Protein AF-X1NDS5-F1 (afdb_monomer)

Nearest PDB structures (foldseek):
  5zb8-assembly1_A  TM=9.113E-01  e=3.477E-15  Pyrococcus furiosus
  7k33-assembly1_A  TM=9.233E-01  e=2.096E-13  Pyrococcus furiosus
  8xc6-assembly1_B-2  TM=6.921E-01  e=3.894E+00  Montipora sp. 20
  5dqm-assembly1_A  TM=6.704E-01  e=4.151E+00  Aequorea coerulescens
  2h8q-assembly1_A  TM=6.792E-01  e=4.426E+00  Discosoma sp.

Organism: NCBI:txid412755

Solvent-accessible surface area (backbone atoms only — not comparable to full-atom values): 10223 Å² total; per-residue (Å²): 140,50,72,68,58,52,42,54,52,28,58,75,73,69,47,62,69,44,66,67,47,27,51,54,14,63,73,52,36,53,47,50,67,72,60,47,42,79,78,48,95,37,35,27,34,42,97,90,30,34,32,34,47,20,26,44,38,35,22,42,36,80,57,94,94,37,66,33,27,36,29,36,34,39,36,36,49,41,70,70,53,41,52,53,46,41,60,58,50,53,76,71,33,66,32,81,83,37,49,55,29,66,30,81,41,54,62,32,55,54,50,52,53,48,45,70,75,36,76,78,48,47,45,28,46,31,29,26,51,28,55,60,46,2,51,52,6,85,75,23,35,46,96,48,64,52,80,57,27,45,92,51,37,87,65,52,56,36,39,30,37,26,88,70,53,53,72,69,61,49,56,60,46,27,77,70,64,64,68,47,78,79,37,50,75,44,76,60,87,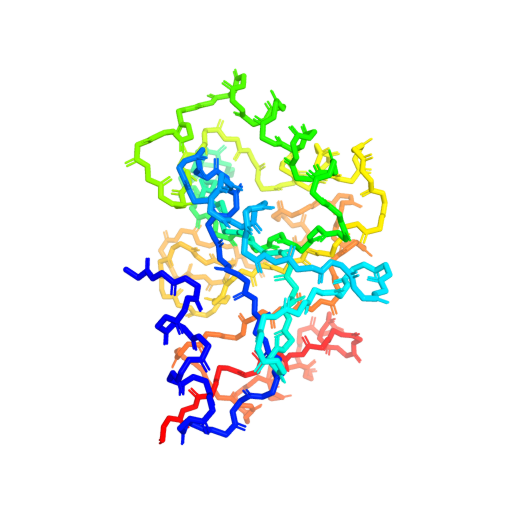76,132

Mean predicted aligned error: 4.82 Å

Structure (mmCIF, N/CA/C/O backbone):
data_AF-X1NDS5-F1
#
_entry.id   AF-X1NDS5-F1
#
loop_
_atom_site.group_PDB
_atom_site.id
_atom_site.type_symbol
_atom_site.label_atom_id
_atom_site.label_alt_id
_atom_site.label_comp_id
_atom_site.label_asym_id
_atom_site.label_entity_id
_atom_site.label_seq_id
_atom_site.pdbx_PDB_ins_code
_atom_site.Cartn_x
_atom_site.Cartn_y
_atom_site.Cartn_z
_atom_site.occupancy
_atom_site.B_iso_or_equiv
_atom_site.auth_seq_id
_atom_site.auth_comp_id
_atom_site.auth_asym_id
_atom_site.auth_atom_id
_atom_site.pdbx_PDB_model_num
ATOM 1 N N . MET A 1 1 ? 14.260 9.716 -3.136 1.00 83.62 1 MET A N 1
ATOM 2 C CA . MET A 1 1 ? 14.198 8.289 -3.503 1.00 83.62 1 MET A CA 1
ATOM 3 C C . MET A 1 1 ? 13.747 8.237 -4.956 1.00 83.62 1 MET A C 1
ATOM 5 O O . MET A 1 1 ? 12.865 9.016 -5.280 1.00 83.62 1 MET A O 1
ATOM 9 N N . ASN A 1 2 ? 14.399 7.455 -5.819 1.00 95.06 2 ASN A N 1
ATOM 10 C CA . ASN A 1 2 ? 14.053 7.303 -7.241 1.00 95.06 2 ASN A CA 1
ATOM 11 C C . ASN A 1 2 ? 14.175 5.823 -7.652 1.00 95.06 2 ASN A C 1
ATOM 13 O O . ASN A 1 2 ? 14.821 5.049 -6.943 1.00 95.06 2 ASN A O 1
ATOM 17 N N . ILE A 1 3 ? 13.545 5.406 -8.749 1.00 96.81 3 ILE A N 1
ATOM 18 C CA . ILE A 1 3 ? 13.483 3.999 -9.174 1.00 96.81 3 ILE A CA 1
ATOM 19 C C . ILE A 1 3 ? 14.870 3.437 -9.466 1.00 96.81 3 ILE A C 1
ATOM 21 O O . ILE A 1 3 ? 15.163 2.304 -9.083 1.00 96.81 3 ILE A O 1
ATOM 25 N N . GLU A 1 4 ? 15.748 4.232 -10.072 1.00 95.44 4 GLU A N 1
ATOM 26 C CA . GLU A 1 4 ? 17.125 3.826 -10.352 1.00 95.44 4 GLU A CA 1
ATOM 27 C C . GLU A 1 4 ? 17.900 3.534 -9.059 1.00 95.44 4 GLU A C 1
ATOM 29 O O . GLU A 1 4 ? 18.464 2.451 -8.901 1.00 95.44 4 GLU A O 1
ATOM 34 N N . GLY A 1 5 ? 17.837 4.444 -8.085 1.00 96.94 5 GLY A N 1
ATOM 35 C CA . GLY A 1 5 ? 18.480 4.279 -6.788 1.00 96.94 5 GLY A CA 1
ATOM 36 C C . GLY A 1 5 ? 17.881 3.129 -5.980 1.00 96.94 5 GLY A C 1
ATOM 37 O O . GLY A 1 5 ? 18.628 2.328 -5.425 1.00 96.94 5 GLY A O 1
ATOM 38 N N . ILE A 1 6 ? 16.548 2.985 -5.942 1.00 97.38 6 ILE A N 1
ATOM 39 C CA . ILE A 1 6 ? 15.893 1.834 -5.288 1.00 97.38 6 ILE A CA 1
ATOM 40 C C . ILE A 1 6 ? 16.403 0.529 -5.906 1.00 97.38 6 ILE A C 1
ATOM 42 O O . ILE A 1 6 ? 16.739 -0.410 -5.187 1.00 97.38 6 ILE A O 1
ATOM 46 N N . THR A 1 7 ? 16.496 0.478 -7.232 1.00 97.06 7 THR A N 1
ATOM 47 C CA . THR A 1 7 ? 16.956 -0.697 -7.974 1.00 97.06 7 THR A CA 1
ATOM 48 C C . THR A 1 7 ? 18.410 -1.048 -7.656 1.00 97.06 7 THR A C 1
ATOM 50 O O . THR A 1 7 ? 18.727 -2.223 -7.464 1.00 97.06 7 THR A O 1
ATOM 53 N N . GLU A 1 8 ? 19.295 -0.053 -7.575 1.00 96.75 8 GLU A N 1
ATOM 54 C CA . GLU A 1 8 ? 20.700 -0.248 -7.207 1.00 96.75 8 GLU A CA 1
ATOM 55 C C . GLU A 1 8 ? 20.836 -0.795 -5.779 1.00 96.75 8 GLU A C 1
ATOM 57 O O . GLU A 1 8 ? 21.465 -1.835 -5.560 1.00 96.75 8 GLU A O 1
ATOM 62 N N . TRP A 1 9 ? 20.175 -0.156 -4.810 1.00 97.75 9 TRP A N 1
ATOM 63 C CA . TRP A 1 9 ? 20.232 -0.576 -3.410 1.00 97.75 9 TRP A CA 1
ATOM 64 C C . TRP A 1 9 ? 19.567 -1.931 -3.168 1.00 97.75 9 TRP A C 1
ATOM 66 O O . TRP A 1 9 ? 20.064 -2.712 -2.355 1.00 97.75 9 TRP A O 1
ATOM 76 N N . ALA A 1 10 ? 18.504 -2.259 -3.903 1.00 97.31 10 ALA A N 1
ATOM 77 C CA . ALA A 1 10 ? 17.885 -3.578 -3.861 1.00 97.31 10 ALA A CA 1
ATOM 78 C C . ALA A 1 10 ? 18.881 -4.684 -4.231 1.00 97.31 10 ALA A C 1
ATOM 80 O O . ALA A 1 10 ? 18.984 -5.683 -3.520 1.00 97.31 10 ALA A O 1
ATOM 81 N N . LYS A 1 11 ? 19.683 -4.481 -5.284 1.00 95.62 11 LYS A N 1
ATOM 82 C CA . LYS A 1 11 ? 20.723 -5.440 -5.690 1.00 95.62 11 LYS 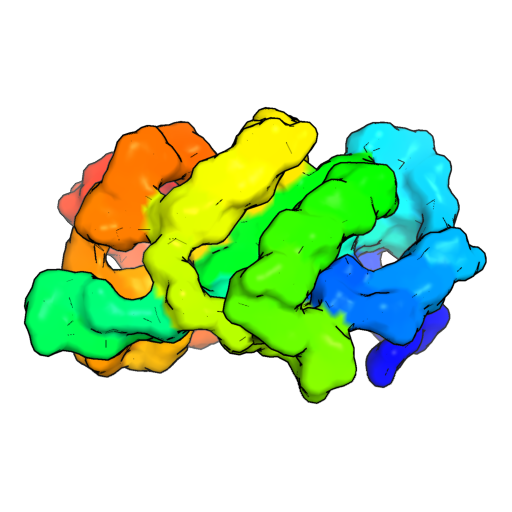A CA 1
ATOM 83 C C . LYS A 1 11 ? 21.803 -5.592 -4.628 1.00 95.62 11 LYS A C 1
ATOM 85 O O . LYS A 1 11 ? 22.186 -6.716 -4.322 1.00 95.62 11 LYS A O 1
ATOM 90 N N . ILE A 1 12 ? 22.252 -4.482 -4.039 1.00 97.12 12 ILE A N 1
ATOM 91 C CA . ILE A 1 12 ? 23.240 -4.495 -2.949 1.00 97.12 12 ILE A CA 1
ATOM 92 C C . ILE A 1 12 ? 22.699 -5.265 -1.737 1.00 97.12 12 ILE A C 1
ATOM 94 O O . ILE A 1 12 ? 23.419 -6.061 -1.138 1.00 97.12 12 ILE A O 1
ATOM 98 N N . LYS A 1 13 ? 21.424 -5.059 -1.389 1.00 97.44 13 LYS A N 1
ATOM 99 C CA . LYS A 1 13 ? 20.767 -5.719 -0.252 1.00 97.44 13 LYS A CA 1
ATOM 100 C C . LYS A 1 13 ? 20.376 -7.176 -0.538 1.00 97.44 13 LYS A C 1
ATOM 102 O O . LYS A 1 13 ? 20.055 -7.903 0.397 1.00 97.44 13 LYS A O 1
ATOM 107 N N . GLY A 1 14 ? 20.412 -7.611 -1.799 1.00 97.00 14 GLY A N 1
ATOM 108 C CA . GLY A 1 14 ? 19.990 -8.950 -2.217 1.00 97.00 14 GLY A CA 1
ATOM 109 C C . GLY A 1 14 ? 18.469 -9.121 -2.304 1.00 97.00 14 GLY A C 1
ATOM 110 O O . GLY A 1 14 ? 17.968 -10.228 -2.132 1.00 97.00 14 GLY A O 1
ATOM 111 N N . ILE A 1 15 ? 17.725 -8.039 -2.549 1.00 96.69 15 ILE A N 1
ATOM 112 C CA . ILE A 1 15 ? 16.266 -8.047 -2.698 1.00 96.69 15 ILE A CA 1
ATOM 113 C C . ILE A 1 15 ? 15.911 -8.095 -4.186 1.00 96.69 15 ILE A C 1
ATOM 115 O O . ILE A 1 15 ? 16.229 -7.179 -4.941 1.00 96.69 15 ILE A O 1
ATOM 119 N N . ASN A 1 16 ? 15.225 -9.156 -4.612 1.00 95.44 16 ASN A N 1
ATOM 120 C CA . ASN A 1 16 ? 14.860 -9.356 -6.020 1.00 95.44 16 ASN A CA 1
ATOM 121 C C . ASN A 1 16 ? 13.473 -8.814 -6.400 1.00 95.44 16 ASN A C 1
ATOM 123 O O . ASN A 1 16 ? 13.180 -8.719 -7.593 1.00 95.44 16 ASN A O 1
ATOM 127 N N . LEU A 1 17 ? 12.630 -8.501 -5.412 1.00 97.38 17 LEU A N 1
ATOM 128 C CA . LEU A 1 17 ? 11.246 -8.059 -5.584 1.00 97.38 17 LEU A CA 1
ATOM 129 C C . LEU A 1 17 ? 10.881 -7.024 -4.516 1.00 97.38 17 LEU A C 1
ATOM 131 O O . LEU A 1 17 ? 11.073 -7.286 -3.329 1.00 97.38 17 LEU A O 1
ATOM 135 N N . LEU A 1 18 ? 10.343 -5.876 -4.930 1.00 97.56 18 LEU A N 1
ATOM 136 C CA . LEU A 1 18 ? 9.938 -4.782 -4.042 1.00 97.56 18 LEU A CA 1
ATOM 137 C C . LEU A 1 18 ? 8.518 -4.298 -4.344 1.00 97.56 18 LEU A C 1
ATOM 139 O O . LEU A 1 18 ? 7.995 -4.504 -5.433 1.00 97.56 18 LEU A O 1
ATOM 143 N N . GLY A 1 19 ? 7.900 -3.607 -3.391 1.00 97.81 19 GLY A N 1
ATOM 144 C CA . GLY A 1 19 ? 6.794 -2.698 -3.692 1.00 97.81 19 GLY A CA 1
ATOM 145 C C . GLY A 1 19 ? 7.341 -1.332 -4.108 1.00 97.81 19 GLY A C 1
ATOM 146 O O . GLY A 1 19 ? 8.365 -0.902 -3.579 1.00 97.81 19 GLY A O 1
ATOM 147 N N . THR A 1 20 ? 6.682 -0.639 -5.036 1.00 98.06 20 THR A N 1
ATOM 148 C CA . THR A 1 20 ? 7.101 0.711 -5.453 1.00 98.06 20 THR A CA 1
ATOM 149 C C . THR A 1 20 ? 6.942 1.757 -4.356 1.00 98.06 20 THR A C 1
ATOM 151 O O . THR A 1 20 ? 7.694 2.728 -4.339 1.00 98.06 20 THR A O 1
ATOM 154 N N . GLY A 1 21 ? 5.946 1.587 -3.482 1.00 97.75 21 GLY A N 1
ATOM 155 C CA . GLY A 1 21 ? 5.475 2.642 -2.590 1.00 97.75 21 GLY A CA 1
ATOM 156 C C . GLY A 1 21 ? 4.796 3.789 -3.344 1.00 97.75 21 GLY A C 1
ATOM 157 O O . GLY A 1 21 ? 4.944 3.930 -4.560 1.00 97.75 21 GLY A O 1
ATOM 158 N N . ASP A 1 22 ? 4.033 4.585 -2.597 1.00 97.94 22 ASP A N 1
ATOM 159 C CA . ASP A 1 22 ? 3.580 5.944 -2.919 1.00 97.94 22 ASP A CA 1
ATOM 160 C C . ASP A 1 22 ? 2.961 6.172 -4.308 1.00 97.94 22 ASP A C 1
ATOM 162 O O . ASP A 1 22 ? 2.970 7.289 -4.831 1.00 97.94 22 ASP A O 1
ATOM 166 N N . PHE A 1 23 ? 2.384 5.139 -4.932 1.00 98.00 23 PHE A N 1
ATOM 167 C CA . PHE A 1 23 ? 1.804 5.226 -6.281 1.00 98.00 23 PHE A CA 1
ATOM 168 C C . PHE A 1 23 ? 0.647 6.246 -6.425 1.00 98.00 23 PHE A C 1
ATOM 170 O O . PHE A 1 23 ? 0.180 6.520 -7.532 1.00 98.00 23 PHE A O 1
ATOM 177 N N . THR A 1 24 ? 0.196 6.823 -5.307 1.00 97.56 24 THR A N 1
ATOM 178 C CA . THR A 1 24 ? -0.834 7.853 -5.185 1.00 97.56 24 THR A CA 1
ATOM 179 C C . THR A 1 24 ? -0.310 9.236 -5.536 1.00 97.56 24 THR A C 1
ATOM 181 O O . THR A 1 24 ? -1.081 10.072 -6.002 1.00 97.56 24 THR A O 1
ATOM 184 N N . HIS A 1 25 ? 0.991 9.478 -5.363 1.00 97.88 25 HIS A N 1
ATOM 185 C CA . HIS A 1 25 ? 1.594 10.775 -5.629 1.00 97.88 25 HIS A CA 1
ATOM 186 C C . HIS A 1 25 ? 1.901 10.947 -7.121 1.00 97.88 25 HIS A C 1
ATOM 188 O O . HIS A 1 25 ? 2.608 10.139 -7.728 1.00 97.88 25 HIS A O 1
ATOM 194 N N . TYR A 1 26 ? 1.403 12.026 -7.730 1.00 96.69 26 TYR A N 1
ATOM 195 C CA . TYR A 1 26 ? 1.430 12.202 -9.188 1.00 96.69 26 TYR A CA 1
ATOM 196 C C . TYR A 1 26 ? 2.844 12.222 -9.790 1.00 96.69 26 TYR A C 1
ATOM 198 O O . TYR A 1 26 ? 3.064 11.640 -10.853 1.00 96.69 26 TYR A O 1
ATOM 206 N N . GLN A 1 27 ? 3.815 12.853 -9.116 1.00 97.12 27 GLN A N 1
ATOM 207 C CA . GLN A 1 27 ? 5.202 12.893 -9.602 1.00 97.12 27 GLN A CA 1
ATOM 208 C C . GLN A 1 27 ? 5.844 11.511 -9.541 1.00 97.12 27 GLN A C 1
ATOM 210 O O . GLN A 1 27 ? 6.573 11.131 -10.453 1.00 97.12 27 GLN A O 1
ATOM 215 N N . TRP A 1 28 ? 5.530 10.747 -8.491 1.00 98.00 28 TRP A N 1
ATOM 216 C CA . TRP A 1 28 ? 6.056 9.399 -8.335 1.00 98.00 28 TRP A CA 1
ATOM 217 C C . TRP A 1 28 ? 5.458 8.475 -9.385 1.00 98.00 28 TRP A C 1
ATOM 219 O O . TRP A 1 28 ? 6.190 7.817 -10.113 1.00 98.00 28 TRP A O 1
ATOM 229 N N . LEU A 1 29 ? 4.138 8.523 -9.576 1.00 98.06 29 LEU A N 1
ATOM 230 C CA . LEU A 1 29 ? 3.463 7.766 -10.626 1.00 98.06 29 LEU A CA 1
ATOM 231 C C . LEU A 1 29 ? 4.009 8.084 -12.029 1.00 98.06 29 LEU A C 1
ATOM 233 O O . LEU A 1 29 ? 4.106 7.184 -12.863 1.00 98.06 29 LEU A O 1
ATOM 237 N N . ALA A 1 30 ? 4.371 9.340 -12.307 1.00 97.94 30 ALA A N 1
ATOM 238 C CA . ALA A 1 30 ? 5.006 9.708 -13.571 1.00 97.94 30 ALA A CA 1
ATOM 239 C C . ALA A 1 30 ? 6.371 9.022 -13.750 1.00 97.94 30 ALA A C 1
ATOM 241 O O . ALA A 1 30 ? 6.667 8.526 -14.837 1.00 97.94 30 ALA A O 1
ATOM 242 N N . GLU A 1 31 ? 7.171 8.934 -12.687 1.00 98.06 31 GLU A N 1
ATOM 243 C CA . GLU A 1 31 ? 8.440 8.208 -12.696 1.00 98.06 31 GLU A CA 1
ATOM 244 C C . GLU A 1 31 ? 8.237 6.696 -12.867 1.00 98.06 31 GLU A C 1
ATOM 246 O O . GLU A 1 31 ? 8.891 6.091 -13.718 1.00 98.06 31 GLU A O 1
ATOM 251 N N . LEU A 1 32 ? 7.278 6.099 -12.146 1.00 98.25 32 LEU A N 1
ATOM 252 C CA . LEU A 1 32 ? 6.925 4.681 -12.285 1.00 98.25 32 LEU A CA 1
ATOM 253 C C . LEU A 1 32 ? 6.589 4.340 -13.741 1.00 98.25 32 LEU A C 1
ATOM 255 O O . LEU A 1 32 ? 7.121 3.380 -14.289 1.00 98.25 32 LEU A O 1
ATOM 259 N N . LYS A 1 33 ? 5.763 5.163 -14.396 1.00 98.06 33 LYS A N 1
ATOM 260 C CA . LYS A 1 33 ? 5.387 4.992 -15.810 1.00 98.06 33 LYS A CA 1
ATOM 261 C C . LYS A 1 33 ? 6.559 5.129 -16.777 1.00 98.06 33 LYS A C 1
ATOM 263 O O . LYS A 1 33 ? 6.539 4.514 -17.838 1.00 98.06 33 LYS A O 1
ATOM 268 N N . ALA A 1 34 ? 7.531 5.977 -16.452 1.00 98.00 34 ALA A N 1
ATOM 269 C CA . ALA A 1 34 ? 8.683 6.220 -17.310 1.00 98.00 34 ALA A CA 1
ATOM 270 C C . ALA A 1 34 ? 9.740 5.113 -17.194 1.00 98.00 34 ALA A C 1
ATOM 272 O O . ALA A 1 34 ? 10.402 4.802 -18.182 1.00 98.00 34 ALA A O 1
ATOM 273 N N . GLN A 1 35 ? 9.911 4.545 -15.997 1.00 97.81 35 GLN A N 1
ATOM 274 C CA . GLN A 1 35 ? 11.041 3.671 -15.671 1.00 97.81 35 GLN A CA 1
ATOM 275 C C . GLN A 1 35 ? 10.675 2.187 -15.592 1.00 97.81 35 GLN A C 1
ATOM 277 O O . GLN A 1 35 ? 11.532 1.338 -15.843 1.00 97.81 35 GLN A O 1
ATOM 282 N N . LEU A 1 36 ? 9.434 1.853 -15.226 1.00 98.06 36 LEU A N 1
ATOM 283 C CA . LEU A 1 36 ? 9.020 0.466 -15.054 1.00 98.06 36 LEU A CA 1
ATOM 284 C C . LEU A 1 36 ? 8.442 -0.110 -16.339 1.00 98.06 36 LEU A C 1
ATOM 286 O O . LEU A 1 36 ? 7.542 0.453 -16.961 1.00 98.06 36 LEU A O 1
ATOM 290 N N . LYS A 1 37 ? 8.919 -1.303 -16.687 1.00 98.00 37 LYS A N 1
ATOM 291 C CA . LYS A 1 37 ? 8.364 -2.110 -17.766 1.00 98.00 37 LYS A CA 1
ATOM 292 C C . LYS A 1 37 ? 7.525 -3.233 -17.177 1.00 98.00 37 LYS A C 1
ATOM 294 O O . LYS A 1 37 ? 8.017 -4.002 -16.360 1.00 98.00 37 LYS A O 1
ATOM 299 N N . GLU A 1 38 ? 6.279 -3.356 -17.613 1.00 97.94 38 GLU A N 1
ATOM 300 C CA . GLU A 1 38 ? 5.457 -4.520 -17.276 1.00 97.94 38 GLU A CA 1
ATOM 301 C C . GLU A 1 38 ? 6.014 -5.763 -17.983 1.00 97.94 38 GLU A C 1
ATOM 303 O O . GLU A 1 38 ? 6.212 -5.755 -19.203 1.00 97.94 38 GLU A O 1
ATOM 308 N N . ILE A 1 39 ? 6.297 -6.818 -17.220 1.00 97.62 39 ILE A N 1
ATOM 309 C CA . ILE A 1 39 ? 6.805 -8.093 -17.753 1.00 97.62 39 ILE A CA 1
ATOM 310 C C . ILE A 1 39 ? 5.757 -9.206 -17.683 1.00 97.62 39 ILE A C 1
ATOM 312 O O . ILE A 1 39 ? 5.755 -10.111 -18.516 1.00 97.62 39 ILE A O 1
ATOM 316 N N . SER A 1 40 ? 4.836 -9.117 -16.727 1.00 96.81 40 SER A N 1
ATOM 317 C CA . SER A 1 40 ? 3.612 -9.908 -16.649 1.00 96.81 40 SER A CA 1
ATOM 318 C C . SER A 1 40 ? 2.571 -9.132 -15.844 1.00 96.81 40 SER A C 1
ATOM 320 O O . SER A 1 40 ? 2.904 -8.151 -15.185 1.00 96.81 40 SER A O 1
ATOM 322 N N . TYR A 1 41 ? 1.307 -9.553 -15.900 1.00 96.50 41 TYR A N 1
ATOM 323 C CA . TYR A 1 41 ? 0.239 -8.864 -15.179 1.00 96.50 41 TYR A CA 1
ATOM 324 C C . TYR A 1 41 ? 0.549 -8.783 -13.677 1.00 96.50 41 TYR A C 1
ATOM 326 O O . TYR A 1 41 ? 0.736 -9.810 -13.022 1.00 96.50 41 TYR A O 1
ATOM 334 N N . GLY A 1 42 ? 0.624 -7.561 -13.147 1.00 95.94 42 GLY A N 1
ATOM 335 C CA . GLY A 1 42 ? 1.005 -7.291 -11.761 1.00 95.94 42 GLY A CA 1
ATOM 336 C C . GLY A 1 42 ? 2.503 -7.245 -11.480 1.00 95.94 42 GLY A C 1
ATOM 337 O O . GLY A 1 42 ? 2.873 -6.834 -10.387 1.00 95.94 42 GLY A O 1
ATOM 338 N N . LEU A 1 43 ? 3.371 -7.605 -12.425 1.00 98.25 43 LEU A N 1
ATOM 339 C CA . LEU A 1 43 ? 4.815 -7.656 -12.219 1.00 98.25 43 LEU A CA 1
ATOM 340 C C . LEU A 1 43 ? 5.545 -6.719 -13.178 1.00 98.25 43 LEU A C 1
ATOM 342 O O . LEU A 1 43 ? 5.479 -6.842 -14.405 1.00 98.25 43 LEU A O 1
ATOM 346 N N . TYR A 1 44 ? 6.304 -5.812 -12.587 1.00 98.56 44 TYR A N 1
ATOM 347 C CA . TYR A 1 44 ? 7.098 -4.816 -13.282 1.00 98.56 44 TYR A CA 1
ATOM 348 C C . TYR A 1 44 ? 8.586 -5.080 -13.087 1.00 98.56 44 TYR A C 1
ATOM 350 O O . TYR A 1 44 ? 8.988 -5.750 -12.139 1.00 98.56 44 TYR A O 1
ATOM 358 N N . GLU A 1 45 ? 9.413 -4.538 -13.971 1.00 98.19 45 GLU A N 1
ATOM 359 C CA . GLU A 1 45 ? 10.864 -4.662 -13.906 1.00 98.19 45 GLU A CA 1
ATOM 360 C C . GLU A 1 45 ? 11.547 -3.318 -14.186 1.00 98.19 45 GLU A C 1
ATOM 362 O O . GLU A 1 45 ? 11.134 -2.567 -15.075 1.00 98.19 45 GLU A O 1
ATOM 367 N N . CYS A 1 46 ? 12.630 -3.051 -13.453 1.00 97.56 46 CYS A N 1
ATOM 368 C CA . CYS A 1 46 ? 13.645 -2.067 -13.812 1.00 97.56 46 CYS A CA 1
ATOM 369 C C . CYS A 1 46 ? 15.036 -2.682 -13.611 1.00 97.56 46 CYS A C 1
ATOM 371 O O . CYS A 1 46 ? 15.366 -3.151 -12.522 1.00 97.56 46 CYS A O 1
ATOM 373 N N . ASN A 1 47 ? 15.855 -2.697 -14.666 1.00 95.00 47 ASN A N 1
ATOM 374 C CA . ASN A 1 47 ? 17.228 -3.215 -14.666 1.00 95.00 47 ASN A CA 1
ATOM 375 C C . ASN A 1 47 ? 17.391 -4.587 -13.969 1.00 95.00 47 ASN A C 1
ATOM 377 O O . ASN A 1 47 ? 18.353 -4.777 -13.220 1.00 95.00 47 ASN A O 1
ATOM 381 N N . GLY A 1 48 ? 16.479 -5.539 -14.191 1.00 94.31 48 GLY A N 1
ATOM 382 C CA . GLY A 1 48 ? 16.526 -6.877 -13.586 1.00 94.31 48 GLY A CA 1
ATOM 383 C C . GLY A 1 48 ? 16.053 -6.981 -12.128 1.00 94.31 48 GLY A C 1
ATOM 38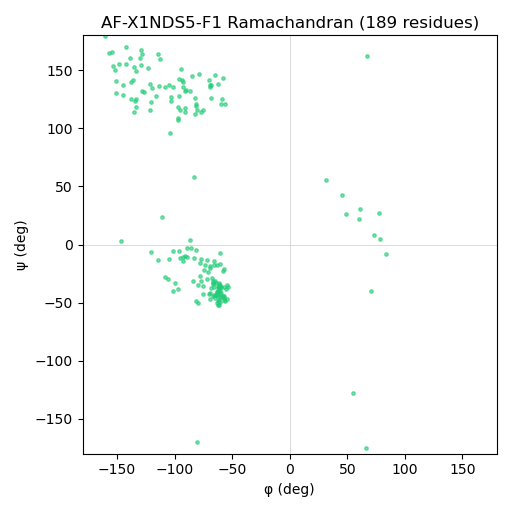4 O O . GLY A 1 48 ? 16.153 -8.058 -11.542 1.00 94.31 48 GLY A O 1
ATOM 385 N N . THR A 1 49 ? 15.550 -5.897 -11.534 1.00 97.88 49 THR A N 1
ATOM 386 C CA . THR A 1 49 ? 14.851 -5.914 -10.239 1.00 97.88 49 THR A CA 1
ATOM 387 C C . THR A 1 49 ? 13.348 -5.852 -10.477 1.00 97.88 49 THR A C 1
ATOM 389 O O . THR A 1 49 ? 12.886 -5.048 -11.288 1.00 97.88 49 THR A O 1
ATOM 392 N N . HIS A 1 50 ? 12.585 -6.682 -9.766 1.00 98.31 50 HIS A N 1
ATOM 393 C CA . HIS A 1 50 ? 11.140 -6.776 -9.942 1.00 98.31 50 HIS A CA 1
ATOM 394 C C . HIS A 1 50 ? 10.369 -5.888 -8.966 1.00 98.31 50 HIS A C 1
ATOM 396 O O . HIS A 1 50 ? 10.806 -5.653 -7.837 1.00 98.31 50 HIS A O 1
ATOM 402 N N . PHE A 1 51 ? 9.185 -5.446 -9.385 1.00 98.56 51 PHE A N 1
ATOM 403 C CA . PHE A 1 51 ? 8.328 -4.549 -8.624 1.00 98.56 51 PHE A CA 1
ATOM 404 C C . PHE A 1 51 ? 6.850 -4.952 -8.687 1.00 98.56 51 PHE A C 1
ATOM 406 O O . PHE A 1 51 ? 6.333 -5.289 -9.752 1.00 98.56 51 PHE A O 1
ATOM 413 N N . PHE A 1 52 ? 6.162 -4.833 -7.552 1.00 98.19 52 PHE A N 1
ATOM 414 C CA . PHE A 1 52 ? 4.712 -4.652 -7.471 1.00 98.19 52 PHE A CA 1
ATOM 415 C C . PHE A 1 52 ? 4.393 -3.165 -7.341 1.00 98.19 52 PHE A C 1
ATOM 417 O O . PHE A 1 52 ? 5.084 -2.453 -6.611 1.00 98.19 52 PHE A O 1
ATOM 424 N N . LEU A 1 53 ? 3.315 -2.697 -7.973 1.00 98.62 53 LEU A N 1
ATOM 425 C CA . LEU A 1 53 ? 2.828 -1.339 -7.734 1.00 98.62 53 LEU A CA 1
ATOM 426 C C . LEU A 1 53 ? 2.116 -1.304 -6.383 1.00 98.62 53 LEU A C 1
ATOM 428 O O . LEU A 1 53 ? 1.082 -1.954 -6.205 1.00 98.62 53 LEU A O 1
ATOM 432 N N . THR A 1 54 ? 2.667 -0.547 -5.441 1.00 98.75 54 THR A N 1
ATOM 433 C CA . THR A 1 54 ? 2.101 -0.410 -4.099 1.00 98.75 54 THR A CA 1
ATOM 434 C C . THR A 1 54 ? 1.958 1.045 -3.687 1.00 98.75 54 THR A C 1
ATOM 436 O O . THR A 1 54 ? 2.706 1.909 -4.139 1.00 98.75 54 THR A O 1
ATOM 439 N N . GLY A 1 55 ? 1.019 1.314 -2.785 1.00 98.44 55 GLY A N 1
ATOM 440 C CA . GLY A 1 55 ? 0.942 2.573 -2.052 1.00 98.44 55 GLY A CA 1
ATOM 441 C C . GLY A 1 55 ? 0.250 2.393 -0.713 1.00 98.44 55 GLY A C 1
ATOM 442 O O . GLY A 1 55 ? -0.548 1.474 -0.534 1.00 98.44 55 GLY A O 1
ATOM 443 N N . GLU A 1 56 ? 0.576 3.262 0.235 1.00 98.62 56 GLU A N 1
ATOM 444 C CA . GLU A 1 56 ? -0.029 3.293 1.565 1.00 98.62 56 GLU A CA 1
ATOM 445 C C . GLU A 1 56 ? -0.998 4.480 1.635 1.00 98.62 56 GLU A C 1
ATOM 447 O O . GLU A 1 56 ? -0.683 5.574 1.174 1.00 98.62 56 GLU A O 1
ATOM 452 N N . VAL A 1 57 ? -2.178 4.285 2.222 1.00 98.56 57 VAL A N 1
ATOM 453 C CA . VAL A 1 57 ? -3.148 5.357 2.495 1.00 98.56 57 VAL A CA 1
ATOM 454 C C . VAL A 1 57 ? -3.393 5.428 3.996 1.00 98.56 57 VAL A C 1
ATOM 456 O O . VAL A 1 57 ? -3.605 4.403 4.647 1.00 98.56 57 VAL A O 1
ATOM 459 N N . SER A 1 58 ? -3.387 6.642 4.548 1.00 98.31 58 SER A N 1
ATOM 460 C CA . SER A 1 58 ? -3.703 6.893 5.955 1.00 98.31 58 SER A CA 1
ATOM 461 C C . SER A 1 58 ? -5.164 7.315 6.096 1.00 98.31 58 SER A C 1
ATOM 463 O O . SER A 1 58 ? -5.550 8.414 5.705 1.00 98.31 58 SER A O 1
ATOM 465 N N . SER A 1 59 ? -5.990 6.436 6.655 1.00 98.44 59 SER A N 1
ATOM 466 C CA . SER A 1 59 ? -7.403 6.701 6.933 1.00 98.44 59 SER A CA 1
ATOM 467 C C . SER A 1 59 ? -7.555 7.279 8.340 1.00 98.44 59 SER A C 1
ATOM 469 O O . SER A 1 59 ? -7.236 6.597 9.317 1.00 98.44 59 SER A O 1
ATOM 471 N N . ILE A 1 60 ? -8.053 8.515 8.464 1.00 97.94 60 ILE A N 1
ATOM 472 C CA . ILE A 1 60 ? -8.323 9.166 9.759 1.00 97.94 60 ILE A CA 1
ATOM 473 C C . ILE A 1 60 ? -9.796 9.557 9.847 1.00 97.94 60 ILE A C 1
ATOM 475 O O . ILE A 1 60 ? -10.270 10.403 9.095 1.00 97.94 60 ILE A O 1
ATOM 479 N N . TYR A 1 61 ? -10.524 8.959 10.787 1.00 97.94 61 TYR A N 1
ATOM 480 C CA . TYR A 1 61 ? -11.977 9.107 10.890 1.00 97.94 61 TYR A CA 1
ATOM 481 C C . TYR A 1 61 ? -12.479 8.817 12.309 1.00 97.94 61 TYR A C 1
ATOM 483 O O . TYR A 1 61 ? -11.768 8.239 13.127 1.00 97.94 61 TYR A O 1
ATOM 491 N N . SER A 1 62 ? -13.713 9.216 12.619 1.00 97.81 62 SER A N 1
ATOM 492 C CA . SER A 1 62 ? -14.347 8.923 13.911 1.00 97.81 62 SER A CA 1
ATOM 493 C C . SER A 1 62 ? -15.233 7.683 13.813 1.00 97.81 62 SER A C 1
ATOM 495 O O . SER A 1 62 ? -16.119 7.627 12.965 1.00 97.81 62 SER A O 1
ATOM 497 N N . GLN A 1 63 ? -15.039 6.711 14.707 1.00 97.25 63 GLN A N 1
ATOM 498 C CA . GLN A 1 63 ? -15.878 5.513 14.821 1.00 97.25 63 GLN A CA 1
ATOM 499 C C . GLN A 1 63 ? -15.890 5.009 16.269 1.00 97.25 63 GLN A C 1
ATOM 501 O O . GLN A 1 63 ? -14.868 5.042 16.952 1.00 97.25 63 GLN A O 1
ATOM 506 N N . GLY A 1 64 ? -17.051 4.555 16.755 1.00 93.69 64 GLY A N 1
ATOM 507 C CA . GLY A 1 64 ? -17.172 4.003 18.113 1.00 93.69 64 GLY A CA 1
ATOM 508 C C . GLY A 1 64 ? -16.817 5.007 19.219 1.00 93.69 64 GLY A C 1
ATOM 509 O O . GLY A 1 64 ? -16.270 4.628 20.249 1.00 93.69 64 GLY A O 1
ATOM 510 N N . GLY A 1 65 ? -17.053 6.304 18.985 1.00 94.94 65 GLY A N 1
ATOM 511 C CA . GLY A 1 65 ? -16.700 7.374 19.927 1.00 94.94 65 GLY A CA 1
ATOM 512 C C . GLY A 1 65 ? -15.200 7.689 20.023 1.00 94.94 65 GLY A C 1
ATOM 513 O O . GLY A 1 65 ? -14.807 8.464 20.891 1.00 94.94 65 GLY A O 1
ATOM 514 N N . LYS A 1 66 ? -14.358 7.120 19.149 1.00 95.12 66 LYS A N 1
ATOM 515 C CA . LYS A 1 66 ? -12.905 7.345 19.105 1.00 95.12 66 LYS A CA 1
ATOM 516 C C . LYS A 1 66 ? -12.475 7.853 17.730 1.00 95.12 66 LYS A C 1
ATOM 518 O O . LYS A 1 66 ? -13.095 7.530 16.718 1.00 95.12 66 LYS A O 1
ATOM 523 N N . VAL A 1 67 ? -11.382 8.615 17.687 1.00 97.62 67 VAL A N 1
ATOM 524 C CA . VAL A 1 67 ? -10.685 8.914 16.428 1.00 97.62 67 VAL A CA 1
ATOM 525 C C . VAL A 1 67 ? -9.800 7.720 16.087 1.00 97.62 67 VAL A C 1
ATOM 527 O O . VAL A 1 67 ? -8.866 7.401 16.823 1.00 97.62 67 VAL A O 1
ATOM 530 N N . ARG A 1 68 ? -10.104 7.062 14.975 1.00 97.81 68 ARG A N 1
ATOM 531 C CA . ARG A 1 68 ? -9.353 5.939 14.424 1.00 97.81 68 ARG A CA 1
ATOM 532 C C . ARG A 1 68 ? -8.344 6.462 13.410 1.00 97.81 68 ARG A C 1
ATOM 534 O O . ARG A 1 68 ? -8.625 7.403 12.667 1.00 97.81 68 ARG A O 1
ATOM 541 N N . LYS A 1 69 ? -7.158 5.860 13.404 1.00 98.12 69 LYS A N 1
ATOM 542 C CA . LYS A 1 69 ? -6.094 6.159 12.440 1.00 98.12 69 LYS A CA 1
ATOM 543 C C . LYS A 1 69 ? -5.526 4.839 11.966 1.00 98.12 69 LYS A C 1
ATOM 545 O O . LYS A 1 69 ? -4.956 4.125 12.786 1.00 98.12 69 LYS A O 1
ATOM 550 N N . ILE A 1 70 ? -5.716 4.520 10.693 1.00 98.38 70 ILE A N 1
ATOM 551 C CA . ILE A 1 70 ? -5.412 3.203 10.133 1.00 98.38 70 ILE A CA 1
ATOM 552 C C . ILE A 1 70 ? -4.650 3.384 8.834 1.00 98.38 70 ILE A C 1
ATOM 554 O O . ILE A 1 70 ? -5.120 4.072 7.929 1.00 98.38 70 ILE A O 1
ATOM 558 N N . HIS A 1 71 ? -3.484 2.762 8.739 1.00 98.62 71 HIS A N 1
ATOM 559 C CA . HIS A 1 71 ? -2.745 2.669 7.495 1.00 98.62 71 HIS A CA 1
ATOM 560 C C . HIS A 1 71 ? -3.090 1.385 6.748 1.00 98.62 71 HIS A C 1
ATOM 562 O O . HIS A 1 71 ? -3.262 0.310 7.329 1.00 98.62 71 HIS A O 1
ATOM 568 N N . THR A 1 72 ? -3.221 1.500 5.435 1.00 98.56 72 THR A N 1
ATOM 569 C CA . THR A 1 72 ? -3.578 0.382 4.565 1.00 98.56 72 THR A CA 1
ATOM 570 C C . THR A 1 72 ? -2.728 0.434 3.311 1.00 98.56 72 THR A C 1
ATOM 572 O O . THR A 1 72 ? -2.698 1.452 2.622 1.00 98.56 72 THR A O 1
ATOM 575 N N . ILE A 1 73 ? -2.038 -0.668 3.034 1.00 98.75 73 ILE A N 1
ATOM 576 C CA . ILE A 1 73 ? -1.240 -0.870 1.832 1.00 98.75 73 ILE A CA 1
ATOM 577 C C . ILE A 1 73 ? -2.133 -1.482 0.766 1.00 98.75 73 ILE A C 1
ATOM 579 O O . ILE A 1 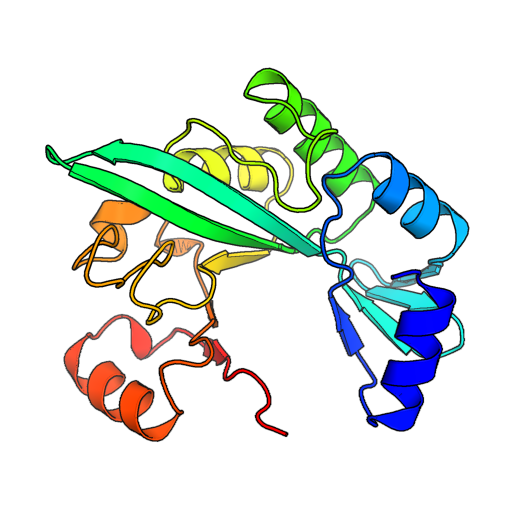73 ? -2.863 -2.446 1.008 1.00 98.75 73 ILE A O 1
ATOM 583 N N . ILE A 1 74 ? -2.048 -0.914 -0.425 1.00 98.75 74 ILE A N 1
ATOM 584 C CA . ILE A 1 74 ? -2.778 -1.336 -1.607 1.00 98.75 74 ILE A CA 1
ATOM 585 C C . ILE A 1 74 ? -1.755 -1.813 -2.626 1.00 98.75 74 ILE A C 1
ATOM 587 O O . ILE A 1 74 ? -0.823 -1.084 -2.958 1.00 98.75 74 ILE A O 1
ATOM 591 N N . PHE A 1 75 ? -1.955 -3.017 -3.140 1.00 98.69 75 PHE A N 1
ATOM 592 C CA . PHE A 1 75 ? -1.238 -3.569 -4.279 1.00 98.69 75 PHE A CA 1
ATOM 593 C C . PHE A 1 75 ? -2.169 -3.495 -5.486 1.00 98.69 75 PHE A C 1
ATOM 595 O O . PHE A 1 75 ? -3.284 -4.025 -5.451 1.00 98.69 75 PHE A O 1
ATOM 602 N N . ALA A 1 76 ? -1.724 -2.839 -6.554 1.00 98.56 76 ALA A N 1
ATOM 603 C CA . ALA A 1 76 ? -2.472 -2.754 -7.802 1.00 98.56 76 ALA A CA 1
ATOM 604 C C . ALA A 1 76 ? -1.728 -3.498 -8.915 1.00 98.56 76 ALA A C 1
ATOM 606 O O . ALA A 1 76 ? -0.516 -3.334 -9.057 1.00 98.56 76 ALA A O 1
ATOM 607 N N . PRO A 1 77 ? -2.428 -4.289 -9.741 1.00 98.12 77 PRO A N 1
ATOM 608 C CA . PRO A 1 77 ? -1.756 -5.105 -10.740 1.00 98.12 77 PRO A CA 1
ATOM 609 C C . PRO A 1 77 ? -1.420 -4.338 -12.027 1.00 98.12 77 PRO A C 1
ATOM 611 O O . PRO A 1 77 ? -0.663 -4.844 -12.849 1.00 98.12 77 PRO A O 1
ATOM 614 N N . SER A 1 78 ? -1.955 -3.127 -12.228 1.00 98.50 78 SER A N 1
ATOM 615 C CA . SER A 1 78 ? -1.593 -2.316 -13.390 1.00 98.50 78 SER A CA 1
ATOM 616 C C . SER A 1 78 ? -1.629 -0.814 -13.137 1.00 98.50 78 SER A C 1
ATOM 618 O O . SER A 1 78 ? -2.387 -0.322 -12.298 1.00 98.50 78 SER A O 1
ATOM 620 N N . ILE A 1 79 ? -0.851 -0.068 -13.926 1.00 98.44 79 ILE A N 1
ATOM 621 C CA . ILE A 1 79 ? -0.849 1.402 -13.920 1.00 98.44 79 ILE A CA 1
ATOM 622 C C . ILE A 1 79 ? -2.252 1.970 -14.168 1.00 98.44 79 ILE A C 1
ATOM 624 O O . ILE A 1 79 ? -2.630 2.946 -13.531 1.00 98.44 79 ILE A O 1
ATOM 628 N N . GLN A 1 80 ? -3.051 1.354 -15.042 1.00 98.44 80 GLN A N 1
ATOM 629 C CA . GLN A 1 80 ? -4.412 1.816 -15.331 1.00 98.44 80 GLN A CA 1
ATOM 630 C C . GLN A 1 80 ? -5.322 1.683 -14.103 1.00 98.44 80 GLN A C 1
ATOM 632 O O . GLN A 1 80 ? -6.163 2.546 -13.853 1.00 98.44 80 GLN A O 1
ATOM 637 N N . ILE A 1 81 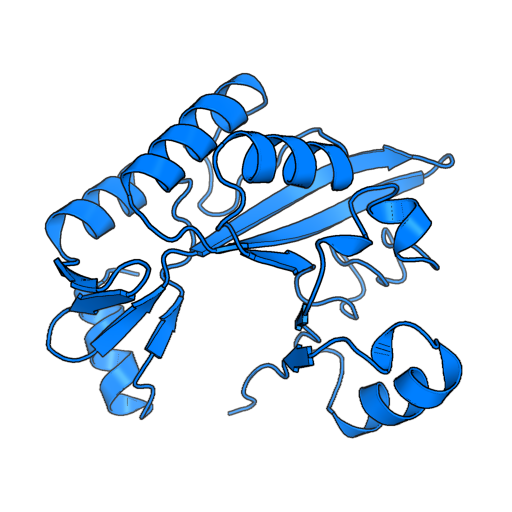? -5.141 0.622 -13.309 1.00 98.75 81 ILE A N 1
ATOM 638 C CA . ILE A 1 81 ? -5.866 0.444 -12.046 1.00 98.75 81 ILE A CA 1
ATOM 639 C C . ILE A 1 81 ? -5.393 1.475 -11.017 1.00 98.75 81 ILE A C 1
ATOM 641 O O . ILE A 1 81 ? -6.234 2.086 -10.361 1.00 98.75 81 ILE A O 1
ATOM 645 N N . VAL A 1 82 ? -4.084 1.743 -10.929 1.00 98.75 82 VAL A N 1
ATOM 646 C CA . VAL A 1 82 ? -3.540 2.820 -10.079 1.00 98.75 82 VAL A CA 1
ATOM 647 C C . VAL A 1 82 ? -4.151 4.174 -10.436 1.00 98.75 82 VAL A C 1
ATOM 649 O O . VAL A 1 82 ? -4.595 4.902 -9.554 1.00 98.75 82 VAL A O 1
ATOM 652 N N . GLU A 1 83 ? -4.237 4.512 -11.722 1.00 98.56 83 GLU A N 1
ATOM 653 C CA . GLU A 1 83 ? -4.872 5.754 -12.172 1.00 98.56 83 GLU A CA 1
ATOM 654 C C . GLU A 1 83 ? -6.354 5.821 -11.786 1.00 98.56 83 GLU A C 1
ATOM 656 O O . GLU A 1 83 ? -6.830 6.876 -11.362 1.00 98.56 83 GLU A O 1
ATOM 661 N N . GLY A 1 84 ? -7.077 4.701 -11.890 1.00 98.69 84 GLY A N 1
ATOM 662 C CA . GLY A 1 84 ? -8.456 4.586 -11.418 1.00 98.69 84 GLY A CA 1
ATOM 663 C C . GLY A 1 84 ? -8.579 4.844 -9.915 1.00 98.69 84 GLY A C 1
ATOM 664 O O . GLY A 1 84 ? -9.438 5.621 -9.497 1.00 98.69 84 GLY A O 1
ATOM 665 N N . ILE A 1 85 ? -7.682 4.260 -9.115 1.00 98.69 85 ILE A N 1
ATOM 666 C CA . ILE A 1 85 ? -7.627 4.457 -7.659 1.00 98.69 85 ILE A CA 1
ATOM 667 C C . ILE A 1 85 ? -7.359 5.925 -7.342 1.00 98.69 85 ILE A C 1
ATOM 669 O O . ILE A 1 85 ? -8.148 6.550 -6.635 1.00 98.69 85 ILE A O 1
ATOM 673 N N . ASN A 1 86 ? -6.320 6.519 -7.927 1.00 98.50 86 ASN A N 1
ATOM 674 C CA . ASN A 1 86 ? -5.962 7.915 -7.677 1.00 98.50 86 ASN A CA 1
ATOM 675 C C . ASN A 1 86 ? -7.088 8.874 -8.087 1.00 98.50 86 ASN A C 1
ATOM 677 O O . ASN A 1 86 ? -7.365 9.856 -7.395 1.00 98.50 86 ASN A O 1
ATOM 681 N N . LYS A 1 87 ? -7.800 8.576 -9.178 1.00 98.44 87 LYS A N 1
ATOM 682 C CA . LYS A 1 87 ? -8.961 9.360 -9.609 1.00 98.44 87 LYS A CA 1
ATOM 683 C C . LYS A 1 87 ? -10.100 9.336 -8.589 1.00 98.44 87 LYS A C 1
ATOM 685 O O . LYS A 1 87 ? -10.732 10.367 -8.385 1.00 98.44 87 LYS A O 1
ATOM 690 N N . GLU A 1 88 ? -10.390 8.199 -7.964 1.00 98.50 88 GLU A N 1
ATOM 691 C CA . GLU A 1 88 ? -11.436 8.132 -6.938 1.00 98.50 88 GLU A CA 1
ATOM 692 C C . GLU A 1 88 ? -10.973 8.747 -5.610 1.00 98.50 88 GLU A C 1
ATOM 694 O O . GLU A 1 88 ? -11.705 9.538 -5.017 1.00 98.50 88 GLU A O 1
ATOM 699 N N . LEU A 1 89 ? -9.737 8.478 -5.180 1.00 98.25 89 LEU A N 1
ATOM 700 C CA . LEU A 1 89 ? -9.198 9.014 -3.924 1.00 98.25 89 LEU A CA 1
ATOM 701 C C . LEU A 1 89 ? -9.002 10.539 -3.951 1.00 98.25 89 LEU A C 1
ATOM 703 O O . LEU A 1 89 ? -9.233 11.203 -2.940 1.00 98.25 89 LEU A O 1
ATOM 707 N N . SER A 1 90 ? -8.656 11.119 -5.103 1.00 97.38 90 SER A N 1
ATOM 708 C CA . SER A 1 90 ? -8.504 12.579 -5.264 1.00 97.38 90 SER A CA 1
ATOM 709 C C . SER A 1 90 ? -9.809 13.364 -5.094 1.00 97.38 90 SER A C 1
ATOM 711 O O . SER A 1 90 ? -9.779 14.565 -4.836 1.00 97.38 90 SER A O 1
ATOM 713 N N . LYS A 1 91 ? -10.971 12.702 -5.178 1.00 97.69 91 LYS A N 1
ATOM 714 C CA . LYS A 1 91 ? -12.267 13.321 -4.854 1.00 97.69 91 LYS A CA 1
ATOM 715 C C . LYS A 1 91 ? -12.467 13.507 -3.349 1.00 97.69 91 LYS A C 1
ATOM 717 O O . LYS A 1 91 ? -13.355 14.252 -2.946 1.00 97.69 91 LYS A O 1
ATOM 722 N N . ILE A 1 92 ? -11.684 12.802 -2.533 1.00 97.00 92 ILE A N 1
ATOM 723 C CA . ILE A 1 92 ? -11.826 12.736 -1.074 1.00 97.00 92 ILE A CA 1
ATOM 724 C C . ILE A 1 92 ? -10.804 13.647 -0.393 1.00 97.00 92 ILE A C 1
ATOM 726 O O . ILE A 1 92 ? -11.129 14.317 0.585 1.00 97.00 92 ILE A O 1
ATOM 730 N N . GLY A 1 93 ? -9.571 13.691 -0.900 1.00 95.12 93 GLY A N 1
ATOM 731 C CA . GLY A 1 93 ? -8.505 14.498 -0.317 1.00 95.12 93 GLY A CA 1
ATOM 732 C C . GLY A 1 93 ? -7.357 14.766 -1.282 1.00 95.12 93 GLY A C 1
ATOM 733 O O . GLY A 1 93 ? -7.367 14.340 -2.434 1.00 95.12 93 GLY A O 1
ATOM 734 N N . ASN A 1 94 ? -6.362 15.505 -0.796 1.00 95.00 94 ASN A N 1
ATOM 735 C CA . ASN A 1 94 ? -5.210 15.905 -1.594 1.00 95.00 94 ASN A CA 1
ATOM 736 C C . ASN A 1 94 ? -4.167 14.776 -1.662 1.00 95.00 94 ASN A C 1
ATOM 738 O O . ASN A 1 94 ? -3.617 14.393 -0.631 1.00 95.00 94 ASN A O 1
ATOM 742 N N . LEU A 1 95 ? -3.878 14.288 -2.871 1.00 96.19 95 LEU A N 1
ATOM 743 C CA . LEU A 1 95 ? -2.856 13.261 -3.117 1.00 96.19 95 LEU A CA 1
ATOM 744 C C . LEU A 1 95 ? -1.477 13.851 -3.459 1.00 96.19 95 LEU A C 1
ATOM 746 O O . LEU A 1 95 ? -0.486 13.129 -3.474 1.00 96.19 95 LEU A O 1
ATOM 750 N N . ASP A 1 96 ? -1.404 15.157 -3.716 1.00 92.69 96 ASP A N 1
ATOM 751 C CA . ASP A 1 96 ? -0.196 15.833 -4.201 1.00 92.69 96 ASP A CA 1
ATOM 752 C C . ASP A 1 96 ? 0.701 16.330 -3.060 1.00 92.69 96 ASP A C 1
ATOM 754 O O . ASP A 1 96 ? 1.811 16.799 -3.298 1.00 92.69 96 ASP A O 1
ATOM 758 N N . ALA A 1 97 ? 0.207 16.297 -1.819 1.00 90.56 97 ALA A N 1
ATOM 759 C CA . ALA A 1 97 ? 0.924 16.829 -0.662 1.00 90.56 97 ALA A CA 1
ATOM 760 C C . ALA A 1 97 ? 1.935 15.842 -0.058 1.00 90.56 97 ALA A C 1
ATOM 762 O O . ALA A 1 97 ? 2.928 16.281 0.517 1.00 90.56 97 ALA A O 1
ATOM 763 N N . ASP A 1 98 ? 1.666 14.536 -0.143 1.00 92.75 98 ASP A N 1
ATOM 764 C CA . ASP A 1 98 ? 2.449 13.483 0.510 1.00 92.75 98 ASP A CA 1
ATOM 765 C C . ASP A 1 98 ? 2.359 12.172 -0.292 1.00 92.75 98 ASP A C 1
ATOM 767 O O . ASP A 1 98 ? 1.346 11.909 -0.944 1.00 92.75 98 ASP A O 1
ATOM 771 N N . GLY A 1 99 ? 3.408 11.344 -0.228 1.00 93.19 99 GLY A N 1
ATOM 772 C CA . GLY A 1 99 ? 3.436 10.002 -0.820 1.00 93.19 99 GLY A CA 1
ATOM 773 C C . GLY A 1 99 ? 2.364 9.074 -0.246 1.00 93.19 99 GLY A C 1
ATOM 774 O O . GLY A 1 99 ? 1.733 8.328 -0.996 1.00 93.19 99 GLY A O 1
ATOM 775 N N . ARG A 1 100 ? 2.089 9.203 1.060 1.00 97.62 100 ARG A N 1
ATOM 776 C CA . ARG A 1 100 ? 0.980 8.565 1.769 1.00 97.62 100 ARG A CA 1
ATOM 777 C C . ARG A 1 100 ? -0.113 9.601 2.039 1.00 97.62 100 ARG A C 1
ATOM 779 O O . ARG A 1 100 ? -0.068 10.306 3.054 1.00 97.62 100 ARG A O 1
ATOM 786 N N . PRO A 1 101 ? -1.143 9.687 1.187 1.00 97.44 101 PRO A N 1
ATOM 787 C CA . PRO A 1 101 ? -2.230 10.624 1.404 1.00 97.44 101 PRO A CA 1
ATOM 788 C C . PRO A 1 101 ? -2.975 10.307 2.706 1.00 97.44 101 PRO A C 1
ATOM 790 O O . PRO A 1 101 ? -3.267 9.149 3.025 1.00 97.44 101 PRO A O 1
ATOM 793 N N . ILE A 1 102 ? -3.305 11.365 3.447 1.00 97.94 102 ILE A N 1
ATOM 794 C CA . ILE A 1 102 ? -4.171 11.302 4.624 1.00 97.94 102 ILE A CA 1
ATOM 795 C C . ILE A 1 102 ? -5.584 11.649 4.179 1.00 97.94 102 ILE A C 1
ATOM 797 O O . ILE A 1 102 ? -5.851 12.776 3.760 1.00 97.94 102 ILE A O 1
ATOM 801 N N . LEU A 1 103 ? -6.494 10.688 4.285 1.00 98.00 103 LEU A N 1
ATOM 802 C CA . LEU A 1 103 ? -7.856 10.819 3.798 1.00 98.00 103 LEU A CA 1
ATOM 803 C C . LEU A 1 103 ? -8.868 10.632 4.935 1.00 98.00 103 LEU A C 1
ATOM 805 O O . LEU A 1 103 ? -8.742 9.754 5.793 1.00 98.00 103 LEU A O 1
ATOM 809 N N . GLY A 1 104 ? -9.894 11.481 4.925 1.00 97.44 104 GLY A N 1
ATOM 810 C CA . GLY A 1 104 ? -10.979 11.483 5.903 1.00 97.44 104 GLY A CA 1
ATOM 811 C C . GLY A 1 104 ? -12.072 10.464 5.587 1.00 97.44 104 GLY A C 1
ATOM 812 O O . GLY A 1 104 ? -13.218 10.861 5.398 1.00 97.44 104 GLY A O 1
ATOM 813 N N . LEU A 1 105 ? -11.732 9.177 5.491 1.00 97.62 105 LEU A N 1
ATOM 814 C CA . LEU A 1 105 ? -12.687 8.092 5.228 1.00 97.62 105 LEU A CA 1
ATOM 815 C C . LEU A 1 105 ? -12.451 6.875 6.134 1.00 97.62 105 LEU A C 1
ATOM 817 O O . LEU A 1 105 ? -11.314 6.642 6.544 1.00 97.62 105 LEU A O 1
ATOM 821 N N . PRO A 1 106 ? -13.494 6.076 6.423 1.00 98.25 106 PRO A N 1
ATOM 822 C CA . PRO A 1 106 ? -13.347 4.765 7.045 1.00 98.25 106 PRO A CA 1
ATOM 823 C C . PRO A 1 106 ? -12.467 3.806 6.235 1.00 98.25 106 PRO A C 1
ATOM 825 O O . PRO A 1 106 ? -12.567 3.739 5.010 1.00 98.25 106 PRO A O 1
ATOM 828 N N . ALA A 1 107 ? -11.666 2.983 6.920 1.00 98.00 107 ALA A N 1
ATOM 829 C CA . ALA A 1 107 ? -10.777 2.016 6.267 1.00 98.00 107 ALA A CA 1
ATOM 830 C C . ALA A 1 107 ? -11.549 0.999 5.402 1.00 98.00 107 ALA A C 1
ATOM 832 O O . ALA A 1 107 ? -11.117 0.664 4.303 1.00 98.00 107 ALA A O 1
ATOM 833 N N . LYS A 1 108 ? -12.738 0.564 5.840 1.00 98.12 108 LYS A N 1
ATOM 834 C CA . LYS A 1 108 ? -13.627 -0.287 5.032 1.00 98.12 108 LYS A CA 1
ATOM 835 C C . LYS A 1 108 ? -14.071 0.373 3.717 1.00 98.12 108 LYS A C 1
ATOM 837 O O . LYS A 1 108 ? -14.206 -0.313 2.708 1.00 98.12 108 LYS A O 1
ATOM 842 N N . ASP A 1 109 ? -14.272 1.692 3.711 1.00 98.56 109 ASP A N 1
ATOM 843 C CA . ASP A 1 109 ? -14.747 2.419 2.531 1.00 98.56 109 ASP A CA 1
ATOM 844 C C . ASP A 1 109 ? -13.606 2.559 1.517 1.00 98.56 109 ASP A C 1
ATOM 846 O O . ASP A 1 109 ? -13.829 2.410 0.318 1.00 98.56 109 ASP A O 1
ATOM 850 N N . LEU A 1 110 ? -12.365 2.733 1.997 1.00 98.69 110 LEU A N 1
ATOM 851 C CA . LEU A 1 110 ? -11.163 2.633 1.166 1.00 98.69 110 LEU A CA 1
ATOM 852 C C . LEU A 1 110 ? -11.097 1.274 0.453 1.00 98.69 110 LEU A C 1
ATOM 854 O O . LEU A 1 110 ? -10.897 1.230 -0.761 1.00 98.69 110 LEU A O 1
ATOM 858 N N . VAL A 1 111 ? -11.306 0.174 1.187 1.00 98.62 111 VAL A N 1
ATOM 859 C CA . VAL A 1 111 ? -11.330 -1.177 0.603 1.00 98.62 111 VAL A CA 1
ATOM 860 C C . VAL A 1 111 ? -12.426 -1.302 -0.454 1.00 98.62 111 VAL A C 1
ATOM 862 O O . VAL A 1 111 ? -12.162 -1.790 -1.553 1.00 98.62 111 VAL A O 1
ATOM 865 N N . GLY A 1 112 ? -13.632 -0.810 -0.162 1.00 98.62 112 GLY A N 1
ATOM 866 C CA . GLY A 1 112 ? -14.746 -0.818 -1.108 1.00 98.62 112 GLY A CA 1
ATOM 867 C C . GLY A 1 112 ? -14.459 -0.046 -2.397 1.00 98.62 112 GLY A C 1
ATOM 868 O O . GLY A 1 112 ? -14.758 -0.541 -3.482 1.00 98.62 112 GLY A O 1
ATOM 869 N N . ILE A 1 113 ? -13.828 1.129 -2.302 1.00 98.69 113 ILE A N 1
ATOM 870 C CA . ILE A 1 113 ? -13.419 1.926 -3.470 1.00 98.69 113 ILE A CA 1
ATOM 871 C C . ILE A 1 113 ? -12.409 1.150 -4.319 1.00 98.69 113 ILE A C 1
ATOM 873 O O . ILE A 1 113 ? -12.611 0.986 -5.522 1.00 98.69 113 ILE A O 1
ATOM 877 N N . VAL A 1 114 ? -11.341 0.645 -3.695 1.00 98.75 114 VAL A N 1
ATOM 878 C CA . VAL A 1 114 ? -10.260 -0.070 -4.389 1.00 98.75 114 VAL A CA 1
ATOM 879 C C . VAL A 1 114 ? -10.794 -1.322 -5.091 1.00 98.75 114 VAL A C 1
ATOM 881 O O . VAL A 1 114 ? -10.573 -1.498 -6.289 1.00 98.75 114 VAL A O 1
ATOM 884 N N . LEU A 1 115 ? -11.562 -2.156 -4.385 1.00 98.44 115 LEU A N 1
ATOM 885 C CA . LEU A 1 115 ? -12.131 -3.384 -4.950 1.00 98.44 115 LEU A CA 1
ATOM 886 C C . LEU A 1 115 ? -13.256 -3.123 -5.959 1.00 98.44 115 LEU A C 1
ATOM 888 O O . LEU A 1 115 ? -13.519 -3.964 -6.821 1.00 98.44 115 LEU A O 1
ATOM 892 N N . GLY A 1 116 ? -13.913 -1.964 -5.871 1.00 98.44 116 GLY A N 1
ATOM 893 C CA . GLY A 1 116 ? -14.863 -1.491 -6.874 1.00 98.44 116 GLY A CA 1
ATOM 894 C C . GLY A 1 116 ? -14.198 -1.150 -8.210 1.00 98.44 116 GLY A C 1
ATOM 895 O O . GLY A 1 116 ? -14.829 -1.301 -9.255 1.00 98.44 116 GLY A O 1
ATOM 896 N N . ILE A 1 117 ? -12.925 -0.739 -8.188 1.00 98.62 117 ILE A N 1
ATOM 897 C CA . ILE A 1 117 ? -12.123 -0.466 -9.390 1.00 98.62 117 ILE A CA 1
ATOM 898 C C . ILE A 1 117 ? -11.566 -1.765 -9.968 1.00 98.62 117 ILE A C 1
ATOM 900 O O . ILE A 1 117 ? -11.686 -2.007 -11.169 1.00 98.62 117 ILE A O 1
ATOM 904 N N . SER A 1 118 ? -10.963 -2.606 -9.127 1.00 98.44 118 SER A N 1
ATOM 905 C CA . SER A 1 118 ? -10.512 -3.934 -9.529 1.00 98.44 118 SER A CA 1
ATOM 906 C C . SER A 1 118 ? -10.534 -4.905 -8.359 1.00 98.44 118 SER A C 1
ATOM 908 O O . SER A 1 118 ? -9.959 -4.649 -7.303 1.00 98.44 118 SER A O 1
ATOM 910 N N . LYS A 1 119 ? -11.135 -6.075 -8.583 1.00 97.81 119 LYS A N 1
ATOM 911 C CA . LYS A 1 119 ? -11.132 -7.179 -7.613 1.00 97.81 119 LYS A CA 1
ATOM 912 C C . LYS A 1 119 ? -9.768 -7.858 -7.483 1.00 97.81 119 LYS A C 1
ATOM 914 O O . LYS A 1 119 ? -9.571 -8.603 -6.532 1.00 97.81 119 LYS A O 1
ATOM 919 N N . ASP A 1 120 ? -8.858 -7.585 -8.416 1.00 97.56 120 ASP A N 1
ATOM 920 C CA . ASP A 1 120 ? -7.504 -8.141 -8.435 1.00 97.56 120 ASP A CA 1
ATOM 921 C C . ASP A 1 120 ? -6.526 -7.319 -7.576 1.00 97.56 120 ASP A C 1
ATOM 923 O O . ASP A 1 120 ? -5.357 -7.679 -7.440 1.00 97.56 120 ASP A O 1
ATOM 927 N N . CYS A 1 121 ? -6.982 -6.207 -6.986 1.00 98.38 121 CYS A N 1
ATOM 928 C CA . CYS A 1 121 ? -6.208 -5.480 -5.988 1.00 98.38 121 CYS A CA 1
ATOM 929 C C . CYS A 1 121 ? -6.072 -6.293 -4.698 1.00 98.38 121 CYS A C 1
ATOM 931 O O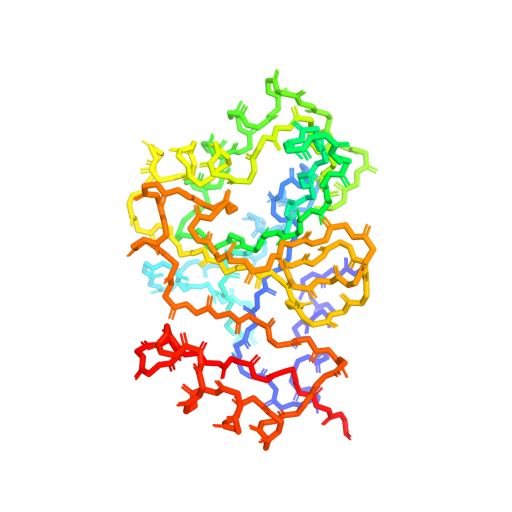 . CYS A 1 121 ? -7.043 -6.854 -4.190 1.00 98.38 121 CYS A O 1
ATOM 933 N N . PHE A 1 122 ? -4.868 -6.291 -4.132 1.00 97.94 122 PHE A N 1
ATOM 934 C CA . PHE A 1 122 ? -4.572 -6.952 -2.866 1.00 97.94 122 PHE A CA 1
ATOM 935 C C . PHE A 1 122 ? -4.357 -5.910 -1.771 1.00 97.94 122 PHE A C 1
ATOM 937 O O . PHE A 1 122 ? -3.708 -4.889 -1.996 1.00 97.94 122 PHE A O 1
ATOM 944 N N . ILE A 1 123 ? -4.944 -6.132 -0.596 1.00 98.12 123 ILE A N 1
ATOM 945 C CA . ILE A 1 123 ? -5.021 -5.120 0.459 1.00 98.12 123 ILE A CA 1
ATOM 946 C C . ILE A 1 123 ? -4.476 -5.693 1.758 1.00 98.12 123 ILE A C 1
ATOM 948 O O . ILE A 1 123 ? -4.860 -6.785 2.180 1.00 98.12 123 ILE A O 1
ATOM 952 N N . VAL A 1 124 ? -3.589 -4.929 2.392 1.00 97.94 124 VAL A N 1
ATOM 953 C CA . VAL A 1 124 ? -2.884 -5.325 3.609 1.00 97.94 124 VAL A CA 1
ATOM 954 C C . VAL A 1 124 ? -2.943 -4.179 4.621 1.00 97.94 124 VAL A C 1
ATOM 956 O O . VAL A 1 124 ? -2.419 -3.098 4.353 1.00 97.94 124 VAL A O 1
ATOM 959 N N . PRO A 1 125 ? -3.558 -4.371 5.798 1.00 97.25 125 PRO A N 1
ATOM 960 C CA . PRO A 1 125 ? -3.402 -3.461 6.923 1.00 97.25 125 PRO A CA 1
ATOM 961 C C . PRO A 1 125 ? -1.923 -3.369 7.307 1.00 97.25 125 PRO A C 1
ATOM 963 O O . PRO A 1 125 ? -1.269 -4.391 7.538 1.00 97.25 125 PRO A O 1
ATOM 966 N N . ALA A 1 126 ? -1.404 -2.146 7.341 1.00 96.88 126 ALA A N 1
ATOM 967 C CA . ALA A 1 126 ? 0.010 -1.897 7.575 1.00 96.88 126 ALA A CA 1
ATOM 968 C C . ALA A 1 126 ? 0.343 -2.011 9.071 1.00 96.88 126 ALA A C 1
ATOM 970 O O . ALA A 1 126 ? -0.493 -1.668 9.915 1.00 96.88 126 ALA A O 1
ATOM 971 N N . HIS A 1 127 ? 1.556 -2.493 9.373 1.00 95.56 127 HIS A N 1
ATOM 972 C CA . HIS A 1 127 ? 2.202 -2.496 10.692 1.00 95.56 127 HIS A CA 1
ATOM 973 C C . HIS A 1 127 ? 1.256 -2.622 11.900 1.00 95.56 127 HIS A C 1
ATOM 975 O O . HIS A 1 127 ? 1.289 -1.809 12.828 1.00 95.56 127 HIS A O 1
ATOM 981 N N . ILE A 1 128 ? 0.440 -3.682 11.915 1.00 95.06 128 ILE A N 1
ATOM 982 C CA . ILE A 1 128 ? -0.768 -3.818 12.748 1.00 95.06 128 ILE A CA 1
ATOM 983 C C . ILE A 1 128 ? -0.544 -3.666 14.259 1.00 95.06 128 ILE A C 1
ATOM 985 O O . ILE A 1 128 ? -1.493 -3.358 14.972 1.00 95.06 128 ILE A O 1
ATOM 989 N N . TRP A 1 129 ? 0.684 -3.860 14.747 1.00 93.69 129 TRP A N 1
ATOM 990 C CA . TRP A 1 129 ? 1.030 -3.806 16.172 1.00 93.69 129 TRP A CA 1
ATOM 991 C C . TRP A 1 129 ? 1.704 -2.509 16.618 1.00 93.69 129 TRP A C 1
ATOM 993 O O . TRP A 1 129 ? 1.983 -2.345 17.807 1.00 93.69 129 TRP A O 1
ATOM 1003 N N . THR A 1 130 ? 2.022 -1.590 15.703 1.00 93.62 130 THR A N 1
ATOM 1004 C CA . THR A 1 130 ? 2.636 -0.321 16.116 1.00 93.62 130 THR A CA 1
ATOM 1005 C C . THR A 1 130 ? 1.641 0.474 16.975 1.00 93.62 130 THR A C 1
ATOM 1007 O O . THR A 1 130 ? 0.440 0.383 16.751 1.00 93.62 130 THR A O 1
ATOM 1010 N N . PRO A 1 131 ? 2.046 1.255 17.991 1.00 94.44 131 PRO A N 1
ATOM 1011 C CA . PRO A 1 131 ? 1.070 1.880 18.899 1.00 94.44 131 PRO A CA 1
ATOM 1012 C C . PRO A 1 131 ? 0.152 2.938 18.260 1.00 94.44 131 PRO A C 1
ATOM 1014 O O . PRO A 1 131 ? -0.832 3.352 18.878 1.00 94.44 131 PRO A O 1
ATOM 1017 N N . TRP A 1 132 ? 0.484 3.413 17.060 1.00 94.56 132 TRP A N 1
ATOM 1018 C CA . TRP A 1 132 ? -0.185 4.509 16.365 1.00 94.56 132 TRP A CA 1
ATOM 1019 C C . TRP A 1 132 ? -0.434 4.125 14.910 1.00 94.56 132 TRP A C 1
ATOM 1021 O O . TRP A 1 132 ? 0.395 3.445 14.324 1.00 94.56 132 TRP A O 1
ATOM 1031 N N . PHE A 1 133 ? -1.512 4.642 14.312 1.00 96.44 133 PHE A N 1
ATOM 1032 C CA . PHE A 1 133 ? -1.795 4.491 12.875 1.00 96.44 133 PHE A CA 1
ATOM 1033 C C . PHE A 1 133 ? -1.950 3.041 12.371 1.00 96.44 133 PHE A C 1
ATOM 1035 O O . PHE A 1 133 ? -1.831 2.778 11.176 1.00 96.44 133 PHE A O 1
ATOM 1042 N N . SER A 1 134 ? -2.267 2.108 13.259 1.00 95.88 134 SER A N 1
ATOM 1043 C CA . SER A 1 134 ? -2.283 0.674 12.981 1.00 95.88 134 SER A CA 1
ATOM 1044 C C . SER A 1 134 ? -3.602 0.028 13.391 1.00 95.88 134 SER A C 1
ATOM 1046 O O . SER A 1 134 ? -4.378 0.584 14.175 1.00 95.88 134 SER A O 1
ATOM 1048 N N . LEU A 1 135 ? -3.836 -1.180 12.874 1.00 95.88 135 LEU A N 1
ATOM 1049 C CA . LEU A 1 135 ? -5.063 -1.928 13.125 1.00 95.88 135 LEU A CA 1
ATOM 1050 C C . LEU A 1 135 ? -5.273 -2.250 14.608 1.00 95.88 135 LEU A C 1
ATOM 1052 O O . LEU A 1 135 ? -6.359 -1.985 15.095 1.00 95.88 135 LEU A O 1
ATOM 1056 N N . PHE A 1 136 ? -4.267 -2.761 15.320 1.00 94.62 136 PHE A N 1
ATOM 1057 C CA . PHE A 1 136 ? -4.356 -3.154 16.737 1.00 94.62 136 PHE A CA 1
ATOM 1058 C C . PHE A 1 136 ? -3.541 -2.224 17.654 1.00 94.62 136 PHE A C 1
ATOM 1060 O O . PHE A 1 136 ? -3.109 -2.601 18.745 1.00 94.62 136 PHE A O 1
ATOM 1067 N N . GLY A 1 137 ? -3.286 -0.992 17.207 1.00 93.56 137 GLY A N 1
ATOM 1068 C CA . GLY A 1 137 ? -2.506 -0.014 17.956 1.00 93.56 137 GLY A CA 1
ATOM 1069 C C . GLY A 1 137 ? -3.214 0.494 19.207 1.00 93.56 137 GLY A C 1
ATOM 1070 O O . GLY A 1 137 ? -4.371 0.909 19.158 1.00 93.56 137 GLY A O 1
ATOM 1071 N N . ALA A 1 138 ? -2.474 0.574 20.312 1.00 93.19 138 ALA A N 1
ATOM 1072 C CA . ALA A 1 138 ? -3.002 0.931 21.630 1.00 93.19 138 ALA A CA 1
ATOM 1073 C C . ALA A 1 138 ? -3.699 2.308 21.718 1.00 93.19 138 ALA A C 1
ATOM 1075 O O . ALA A 1 138 ? -4.505 2.520 22.621 1.00 93.19 138 ALA A O 1
ATOM 1076 N N . ASN A 1 139 ? -3.398 3.254 20.816 1.00 93.38 139 ASN A N 1
ATOM 1077 C CA . ASN A 1 139 ? -3.924 4.624 20.904 1.00 93.38 139 ASN A CA 1
ATOM 1078 C C . ASN A 1 139 ? -5.122 4.905 19.985 1.00 93.38 139 ASN A C 1
ATOM 1080 O O . ASN A 1 139 ? -5.970 5.733 20.319 1.00 93.38 139 ASN A O 1
ATOM 1084 N N . SER A 1 140 ? -5.177 4.276 18.808 1.00 92.25 140 SER A N 1
ATOM 1085 C CA . SER A 1 140 ? -6.165 4.601 17.763 1.00 92.25 140 SER A CA 1
ATOM 1086 C C . SER A 1 140 ? -6.627 3.404 16.928 1.00 92.25 140 SER A C 1
ATOM 1088 O O . SER A 1 140 ? -7.387 3.609 15.980 1.00 92.25 140 SER A O 1
ATOM 1090 N N . GLY A 1 141 ? -6.154 2.195 17.245 1.00 92.50 141 GLY A N 1
ATOM 1091 C CA . GLY A 1 141 ? -6.540 0.951 16.583 1.00 92.50 141 GLY A CA 1
ATOM 1092 C C . GLY A 1 141 ? -7.866 0.408 17.102 1.00 92.50 141 GLY A C 1
ATOM 1093 O O . GLY A 1 141 ? -8.582 1.095 17.826 1.00 92.50 141 GLY A O 1
ATOM 1094 N N . PHE A 1 142 ? -8.189 -0.814 16.720 1.00 94.81 142 PHE A N 1
ATOM 1095 C CA . PHE A 1 142 ? -9.366 -1.600 17.060 1.00 94.81 142 PHE A CA 1
ATOM 1096 C C . PHE A 1 142 ? -8.958 -2.826 17.878 1.00 94.81 142 PHE A C 1
ATOM 1098 O O . PHE A 1 142 ? -7.789 -3.198 17.884 1.00 94.81 142 PHE A O 1
ATOM 1105 N N . ASP A 1 143 ? -9.930 -3.458 18.532 1.00 91.25 143 ASP A N 1
ATOM 1106 C CA . ASP A 1 143 ? -9.724 -4.742 19.216 1.00 91.25 143 ASP A CA 1
ATOM 1107 C C . ASP A 1 143 ? -10.129 -5.934 18.325 1.00 91.25 143 ASP A C 1
ATOM 1109 O O . ASP A 1 143 ? -9.813 -7.081 18.630 1.00 91.25 143 ASP A O 1
ATOM 1113 N N . ASP A 1 144 ? -10.811 -5.655 17.209 1.00 90.19 144 ASP A N 1
ATOM 1114 C CA . ASP A 1 144 ? -11.415 -6.627 16.303 1.00 90.19 144 ASP A CA 1
ATOM 1115 C C . ASP A 1 144 ? -11.321 -6.128 14.84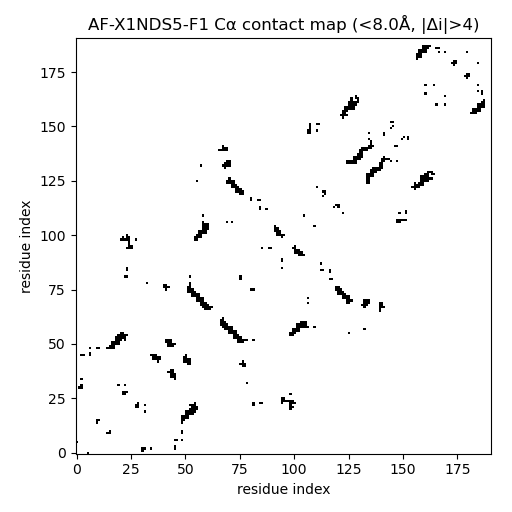7 1.00 90.19 144 ASP A C 1
ATOM 1117 O O . ASP A 1 144 ? -11.507 -4.937 14.565 1.00 90.19 144 ASP A O 1
ATOM 1121 N N . ILE A 1 145 ? -10.974 -7.018 13.914 1.00 92.25 145 ILE A N 1
ATOM 1122 C CA . ILE A 1 145 ? -10.738 -6.638 12.513 1.00 92.25 145 ILE A CA 1
ATOM 1123 C C . ILE A 1 145 ? -12.054 -6.414 11.759 1.00 92.25 145 ILE A C 1
ATOM 1125 O O . ILE A 1 145 ? -12.116 -5.537 10.895 1.00 92.25 145 ILE A O 1
ATOM 1129 N N . GLU A 1 146 ? -13.118 -7.134 12.108 1.00 94.12 146 GLU A N 1
ATOM 1130 C CA . GLU A 1 146 ? -14.475 -6.944 11.606 1.00 94.12 146 GLU A CA 1
ATOM 1131 C C . GLU A 1 146 ? -15.059 -5.597 12.037 1.00 94.12 146 GLU A C 1
ATOM 1133 O O . GLU A 1 146 ? -15.774 -4.977 11.250 1.00 94.12 146 GLU A O 1
ATOM 1138 N N . GLU A 1 147 ? -14.696 -5.062 13.206 1.00 95.56 147 GLU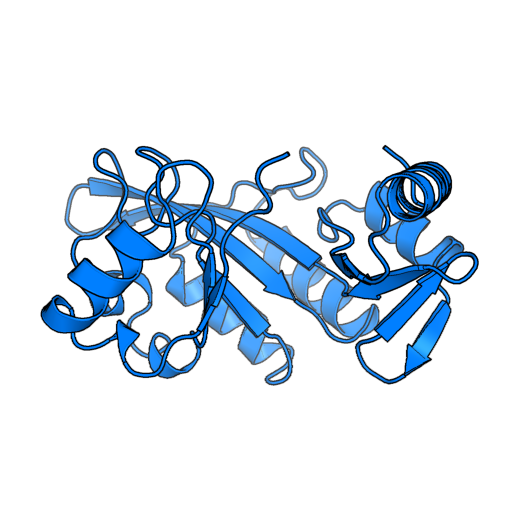 A N 1
ATOM 1139 C CA . GLU A 1 147 ? -15.049 -3.682 13.566 1.00 95.56 147 GLU A CA 1
ATOM 1140 C C . GLU A 1 147 ? -14.416 -2.661 12.596 1.00 95.56 147 GLU A C 1
ATOM 1142 O O . GLU A 1 147 ? -15.044 -1.657 12.248 1.00 95.56 147 GLU A O 1
ATOM 1147 N N . CYS A 1 148 ? -13.190 -2.915 12.126 1.00 96.81 148 CYS A N 1
ATOM 1148 C CA . CYS A 1 148 ? -12.463 -2.014 11.227 1.00 96.81 148 CYS A CA 1
ATOM 1149 C C . CYS A 1 148 ? -12.922 -2.127 9.762 1.00 96.81 148 CYS A C 1
ATOM 1151 O O . CYS A 1 148 ? -13.210 -1.115 9.116 1.00 96.81 148 CYS A O 1
ATOM 1153 N N . PHE A 1 149 ? -12.992 -3.351 9.230 1.00 96.94 149 PHE A N 1
ATOM 1154 C CA . PHE A 1 149 ? -13.228 -3.609 7.803 1.00 96.94 149 PHE A CA 1
ATOM 1155 C C . PHE A 1 149 ? -14.644 -4.104 7.480 1.00 96.94 149 PHE A C 1
ATOM 1157 O O . PHE A 1 149 ? -15.051 -4.072 6.316 1.00 96.94 149 PHE A O 1
ATOM 1164 N N . GLY A 1 150 ? -15.435 -4.505 8.478 1.00 95.88 150 GLY A N 1
ATOM 1165 C CA . GLY A 1 150 ? -16.819 -4.943 8.303 1.00 95.88 150 GLY A CA 1
ATOM 1166 C C . GLY A 1 150 ? -16.965 -6.074 7.285 1.00 95.88 150 GLY A C 1
ATOM 1167 O O . GLY A 1 150 ? -16.282 -7.093 7.335 1.00 95.88 150 GLY A O 1
ATOM 1168 N N . GLU A 1 151 ? -17.857 -5.887 6.315 1.00 95.56 151 GLU A N 1
ATOM 1169 C CA . GLU A 1 151 ? -18.118 -6.871 5.255 1.00 95.56 151 GLU A CA 1
ATOM 1170 C C . GLU A 1 151 ? -16.917 -7.144 4.333 1.00 95.56 151 GLU A C 1
ATOM 1172 O O . GLU A 1 151 ? -16.895 -8.173 3.648 1.00 95.56 151 GLU A O 1
ATOM 1177 N N . TYR A 1 152 ? -15.921 -6.252 4.333 1.00 97.06 152 TYR A N 1
ATOM 1178 C CA . TYR A 1 152 ? -14.688 -6.387 3.563 1.00 97.06 152 TYR A CA 1
ATOM 1179 C C . TYR A 1 152 ? -13.579 -7.135 4.308 1.00 97.06 152 TYR A C 1
ATOM 1181 O O . TYR A 1 152 ? -12.546 -7.412 3.705 1.00 97.06 152 TYR A O 1
ATOM 1189 N N . THR A 1 153 ? -13.770 -7.542 5.570 1.00 95.31 153 THR A N 1
ATOM 1190 C CA . THR A 1 153 ? -12.776 -8.362 6.292 1.00 95.31 153 THR A CA 1
ATOM 1191 C C . THR A 1 153 ? -12.406 -9.627 5.517 1.00 95.31 153 THR A C 1
ATOM 1193 O O . THR A 1 153 ? -11.239 -9.998 5.458 1.00 95.31 153 THR A O 1
ATOM 1196 N N . LYS A 1 154 ? -13.370 -10.241 4.819 1.00 93.06 154 LYS A N 1
ATOM 1197 C CA . LYS A 1 154 ? -13.146 -11.419 3.958 1.00 93.06 154 LYS A CA 1
ATOM 1198 C C . LYS A 1 154 ? -12.170 -11.187 2.795 1.00 93.06 154 LYS A C 1
ATOM 1200 O O . LYS A 1 154 ? -11.747 -12.154 2.171 1.00 93.06 154 LYS A O 1
ATOM 1205 N N . ASN A 1 155 ? -11.885 -9.929 2.460 1.00 95.38 155 ASN A N 1
ATOM 1206 C CA . ASN A 1 155 ? -10.961 -9.526 1.402 1.00 95.38 155 ASN A CA 1
ATOM 1207 C C . ASN A 1 155 ? -9.555 -9.212 1.934 1.00 95.38 155 ASN A C 1
ATOM 1209 O O . ASN A 1 155 ? -8.647 -8.953 1.147 1.00 95.38 155 ASN A O 1
ATOM 1213 N N . ILE A 1 156 ? -9.368 -9.219 3.254 1.00 94.38 156 ILE A N 1
ATOM 1214 C CA . ILE A 1 156 ? -8.064 -9.059 3.884 1.00 94.38 156 ILE A CA 1
ATOM 1215 C C . ILE A 1 156 ? -7.468 -10.451 4.065 1.00 94.38 156 ILE A C 1
ATOM 1217 O O . ILE A 1 156 ? -8.003 -11.268 4.806 1.00 94.38 156 ILE A O 1
ATOM 1221 N N . HIS A 1 157 ? -6.373 -10.733 3.361 1.00 90.25 157 HIS A N 1
ATOM 1222 C CA . HIS A 1 157 ? -5.751 -12.066 3.327 1.00 90.25 157 HIS A CA 1
ATOM 1223 C C . HIS A 1 157 ? -4.355 -12.108 3.964 1.00 90.25 157 HIS A C 1
ATOM 1225 O O . HIS A 1 157 ? -3.812 -13.182 4.232 1.00 90.25 157 HIS A O 1
ATOM 1231 N N . ALA A 1 158 ? -3.768 -10.942 4.214 1.00 92.06 158 ALA A N 1
ATOM 1232 C CA . ALA A 1 158 ? -2.491 -10.799 4.889 1.00 92.06 158 ALA A CA 1
ATOM 1233 C C . ALA A 1 158 ? -2.516 -9.575 5.798 1.00 92.06 158 ALA A C 1
ATOM 1235 O O . ALA A 1 158 ? -3.265 -8.626 5.561 1.00 92.06 158 ALA A O 1
ATOM 1236 N N . LEU A 1 159 ? -1.669 -9.610 6.822 1.00 92.75 159 LEU A N 1
ATOM 1237 C CA . LEU A 1 159 ? -1.446 -8.496 7.731 1.00 92.75 159 LEU A CA 1
ATOM 1238 C C . LEU A 1 159 ? 0.059 -8.238 7.825 1.00 92.75 159 LEU A C 1
ATOM 1240 O O . LEU A 1 159 ? 0.843 -9.171 8.036 1.00 92.75 159 LEU A O 1
ATOM 1244 N N . GLU A 1 160 ? 0.469 -6.979 7.692 1.00 94.31 160 GLU A N 1
ATOM 1245 C CA . GLU A 1 160 ? 1.858 -6.599 7.919 1.00 94.31 160 GLU A CA 1
ATOM 1246 C C . GLU A 1 160 ? 2.085 -6.430 9.421 1.00 94.31 160 GLU A C 1
ATOM 1248 O O . GLU A 1 160 ? 1.454 -5.602 10.076 1.00 94.31 160 GLU A O 1
ATOM 1253 N N . THR A 1 161 ? 3.006 -7.200 9.995 1.00 90.62 161 THR A N 1
ATOM 1254 C CA . THR A 1 161 ? 3.206 -7.203 11.453 1.00 90.62 161 THR A CA 1
ATOM 1255 C C . THR A 1 161 ? 3.922 -5.948 11.956 1.00 90.62 161 THR A C 1
ATOM 1257 O O . THR A 1 161 ? 3.827 -5.595 13.134 1.00 90.62 161 THR A O 1
ATOM 1260 N N . GLY A 1 162 ? 4.652 -5.269 11.070 1.00 89.62 162 GLY A N 1
ATOM 1261 C CA . GLY A 1 162 ? 5.459 -4.100 11.394 1.00 89.62 162 GLY A CA 1
ATOM 1262 C C . GLY A 1 162 ? 6.645 -4.412 12.309 1.00 89.62 162 GLY A C 1
ATOM 1263 O O . GLY A 1 162 ? 6.921 -5.557 12.667 1.00 89.62 162 GLY A O 1
ATOM 1264 N N . LEU A 1 163 ? 7.349 -3.354 12.711 1.00 89.38 163 LEU A N 1
ATOM 1265 C CA . LEU A 1 163 ? 8.597 -3.440 13.483 1.00 89.38 163 LEU A CA 1
ATOM 1266 C C . LEU A 1 163 ? 8.393 -3.738 14.980 1.00 89.38 163 LEU A C 1
ATOM 1268 O O . LEU A 1 163 ? 9.339 -4.120 15.664 1.00 89.38 163 LEU A O 1
ATOM 1272 N N . SER A 1 164 ? 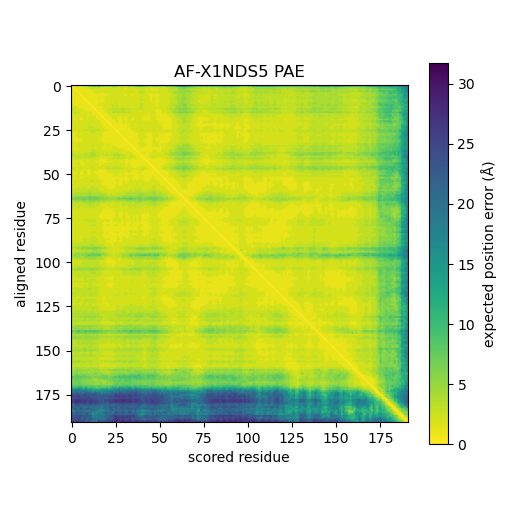7.174 -3.565 15.499 1.00 88.12 164 SER A N 1
ATOM 1273 C CA . SER A 1 164 ? 6.854 -3.699 16.931 1.00 88.12 164 SER A CA 1
ATOM 1274 C C . SER A 1 164 ? 6.529 -5.128 17.376 1.00 88.12 164 SER A C 1
ATOM 1276 O O . SER A 1 164 ? 6.170 -5.338 18.531 1.00 88.12 164 SER A O 1
ATOM 1278 N N . SER A 1 165 ? 6.642 -6.110 16.484 1.00 88.75 165 SER A N 1
ATOM 1279 C CA . SER A 1 165 ? 6.436 -7.522 16.806 1.00 88.75 165 SER A CA 1
ATOM 1280 C C . SER A 1 165 ? 7.433 -8.408 16.059 1.00 88.75 165 SER A C 1
ATOM 1282 O O . SER A 1 165 ? 8.175 -7.943 15.187 1.00 88.75 165 SER A O 1
ATOM 1284 N N . ASP A 1 166 ? 7.482 -9.684 16.424 1.00 84.75 166 ASP A N 1
ATOM 1285 C CA . ASP A 1 166 ? 8.233 -10.717 15.716 1.00 84.75 166 ASP A CA 1
ATOM 1286 C C . ASP A 1 166 ? 7.342 -11.940 15.423 1.00 84.75 166 ASP A C 1
ATOM 1288 O O . ASP A 1 166 ? 6.226 -12.039 15.949 1.00 84.75 166 ASP A O 1
ATOM 1292 N N . PRO A 1 167 ? 7.783 -12.879 14.566 1.00 83.25 167 PRO A N 1
ATOM 1293 C CA . PRO A 1 167 ? 6.989 -14.060 14.240 1.00 83.25 167 PRO A CA 1
ATOM 1294 C C . PRO A 1 167 ? 6.531 -14.878 15.457 1.00 83.25 167 PRO A C 1
ATOM 1296 O O . PRO A 1 167 ? 5.410 -15.380 15.451 1.00 83.25 167 PRO A O 1
ATOM 1299 N N . LEU A 1 168 ? 7.338 -14.979 16.520 1.00 83.81 168 LEU A N 1
ATOM 1300 C CA . LEU A 1 168 ? 7.006 -15.786 17.698 1.00 83.81 168 LEU A CA 1
ATOM 1301 C C . LEU A 1 168 ? 5.853 -15.171 18.504 1.00 83.81 168 LEU A C 1
ATOM 1303 O O . LEU A 1 168 ? 4.933 -15.885 18.918 1.00 83.81 168 LEU A O 1
ATOM 1307 N N . MET A 1 169 ? 5.868 -13.846 18.685 1.00 85.44 169 MET A N 1
ATOM 1308 C CA . MET A 1 169 ? 4.749 -13.106 19.275 1.00 85.44 169 MET A CA 1
ATOM 1309 C C . MET A 1 169 ? 3.466 -13.347 18.478 1.00 85.44 169 MET A C 1
ATOM 1311 O O . MET A 1 169 ? 2.425 -13.682 19.046 1.00 85.44 169 MET A O 1
ATOM 1315 N N . ASN A 1 170 ? 3.561 -13.227 17.152 1.00 84.94 170 ASN A N 1
ATOM 1316 C CA . ASN A 1 170 ? 2.416 -13.373 16.266 1.00 84.94 170 ASN A CA 1
ATOM 1317 C C . ASN A 1 170 ? 1.840 -14.793 16.299 1.00 84.94 170 ASN A C 1
ATOM 1319 O O . ASN A 1 170 ? 0.639 -14.937 16.476 1.00 84.94 170 ASN A O 1
ATOM 1323 N N . TRP A 1 171 ? 2.666 -15.842 16.232 1.00 80.69 171 TRP A N 1
ATOM 1324 C CA . TRP A 1 171 ? 2.192 -17.232 16.312 1.00 80.69 171 TRP A CA 1
ATOM 1325 C C . TRP A 1 171 ? 1.497 -17.560 17.631 1.00 80.69 171 TRP A C 1
ATOM 1327 O O . TRP A 1 171 ? 0.527 -18.319 17.651 1.00 80.69 171 TRP A O 1
ATOM 1337 N N . THR A 1 172 ? 1.962 -16.970 18.732 1.00 78.62 172 THR A N 1
ATOM 1338 C CA . THR A 1 172 ? 1.326 -17.137 20.043 1.00 78.62 172 THR A CA 1
ATOM 1339 C C . THR A 1 172 ? -0.091 -16.562 20.032 1.00 78.62 172 THR A C 1
ATOM 1341 O O . THR A 1 172 ? -1.030 -17.220 20.481 1.00 78.62 172 THR A O 1
ATOM 1344 N N . LEU A 1 173 ? -0.254 -15.368 19.455 1.00 73.06 173 LEU A N 1
ATOM 1345 C CA . LEU A 1 173 ? -1.548 -14.709 19.288 1.00 73.06 173 LEU A CA 1
ATOM 1346 C C . LEU A 1 173 ? -2.421 -15.382 18.224 1.00 73.06 173 LEU A C 1
ATOM 1348 O O . LEU A 1 173 ? -3.640 -15.386 18.370 1.00 73.06 173 LEU A O 1
ATOM 1352 N N . SER A 1 174 ? -1.839 -16.012 17.200 1.00 65.88 174 SER A N 1
ATOM 1353 C CA . SER A 1 174 ? -2.606 -16.705 16.161 1.00 65.88 174 SER A CA 1
ATOM 1354 C C . SER A 1 174 ? -3.451 -17.845 16.702 1.00 65.88 174 SER A C 1
ATOM 1356 O O . SER A 1 174 ? -4.585 -18.041 16.266 1.00 65.88 174 SER A O 1
ATOM 1358 N N . ASN A 1 175 ? -2.924 -18.547 17.703 1.00 54.78 175 ASN A N 1
ATOM 1359 C CA . ASN A 1 175 ? -3.647 -19.600 18.407 1.00 54.78 175 ASN A CA 1
ATOM 1360 C C . ASN A 1 175 ? -4.798 -19.058 19.272 1.00 54.78 175 ASN A C 1
ATOM 1362 O O . ASN A 1 175 ? -5.702 -19.812 19.616 1.00 54.78 175 ASN A O 1
ATOM 1366 N N . TRP A 1 176 ? -4.762 -17.770 19.627 1.00 47.69 176 TRP A N 1
ATOM 1367 C CA . TRP A 1 176 ? -5.748 -17.107 20.483 1.00 47.69 176 TRP A CA 1
ATOM 1368 C C . TRP A 1 176 ? -6.819 -16.344 19.699 1.00 47.69 176 TRP A C 1
ATOM 1370 O O . TRP A 1 176 ? -7.980 -16.352 20.091 1.00 47.69 176 TRP A O 1
ATOM 1380 N N . ILE A 1 177 ? -6.442 -15.685 18.602 1.00 55.09 177 ILE A N 1
ATOM 1381 C CA . ILE A 1 177 ? -7.300 -14.731 17.888 1.00 55.09 177 ILE A CA 1
ATOM 1382 C C . ILE A 1 177 ? -8.136 -15.397 16.779 1.00 55.09 177 ILE A C 1
ATOM 1384 O O . ILE A 1 177 ? -9.067 -14.780 16.278 1.00 55.09 177 ILE A O 1
ATOM 1388 N N . GLY A 1 178 ? -7.892 -16.666 16.417 1.00 49.28 178 GLY A N 1
ATOM 1389 C CA . GLY A 1 178 ? -8.741 -17.465 15.506 1.00 49.28 178 GLY A CA 1
ATOM 1390 C C . GLY A 1 178 ? -8.720 -17.032 14.027 1.00 49.28 178 GLY A C 1
ATOM 1391 O O . GLY A 1 178 ? -8.608 -17.875 13.136 1.00 49.28 178 GLY A O 1
ATOM 1392 N N . LEU A 1 179 ? -8.714 -15.725 13.768 1.00 49.75 179 LEU A N 1
ATOM 1393 C CA . LEU A 1 179 ? -8.577 -15.041 12.479 1.00 49.75 179 LEU A CA 1
ATOM 1394 C C . LEU A 1 179 ? -7.243 -15.323 11.782 1.00 49.75 179 LEU A C 1
ATOM 1396 O O . LEU A 1 179 ? -7.166 -15.417 10.561 1.00 49.75 179 LEU A O 1
ATOM 1400 N N . LEU A 1 180 ? -6.181 -15.507 12.560 1.00 52.00 180 LEU A N 1
ATOM 1401 C CA . LEU A 1 180 ? -4.815 -15.639 12.054 1.00 52.00 180 LEU A CA 1
ATOM 1402 C C . LEU A 1 180 ? -4.466 -17.047 11.551 1.00 52.00 180 LEU A C 1
ATOM 1404 O O . LEU A 1 180 ? -3.380 -17.247 11.019 1.00 52.00 180 LEU A O 1
ATOM 1408 N N . SER A 1 181 ? -5.362 -18.027 11.703 1.00 46.38 181 SER A N 1
ATOM 1409 C CA . SER A 1 181 ? -5.122 -19.398 11.227 1.00 46.38 181 SER A CA 1
ATOM 1410 C C . SER A 1 181 ? -5.108 -19.516 9.694 1.00 46.38 181 SER A C 1
ATOM 1412 O O . SER A 1 181 ? -4.563 -20.483 9.164 1.00 46.38 181 SER A O 1
ATOM 1414 N N . SER A 1 182 ? -5.665 -18.525 8.983 1.00 48.53 182 SER A N 1
ATOM 1415 C CA . SER A 1 182 ? -5.722 -18.472 7.512 1.00 48.53 182 SER A CA 1
ATOM 1416 C C . SER A 1 182 ? -5.029 -17.251 6.888 1.00 48.53 182 SER A C 1
ATOM 1418 O O . SER A 1 182 ? -4.896 -17.190 5.666 1.00 48.53 182 SER A O 1
ATOM 1420 N N . LEU A 1 183 ? -4.569 -16.296 7.705 1.00 56.94 183 LEU A N 1
ATOM 1421 C CA . LEU A 1 183 ? -3.931 -15.059 7.249 1.00 56.94 183 LEU A CA 1
ATOM 1422 C C . LEU A 1 183 ? -2.412 -15.220 7.181 1.00 56.94 183 LEU A C 1
ATOM 1424 O O . LEU A 1 183 ? -1.780 -15.717 8.114 1.00 56.94 183 LEU A O 1
ATOM 1428 N N . ILE A 1 184 ? -1.810 -14.742 6.092 1.00 59.25 184 ILE A N 1
ATOM 1429 C CA . ILE A 1 184 ? -0.351 -14.694 5.968 1.00 59.25 184 ILE A CA 1
ATOM 1430 C C . ILE A 1 184 ? 0.163 -13.517 6.805 1.00 59.25 184 ILE A C 1
ATOM 1432 O O . ILE A 1 184 ? -0.098 -12.354 6.497 1.00 59.25 184 ILE A O 1
ATOM 1436 N N . LEU A 1 185 ? 0.908 -13.823 7.867 1.00 58.06 185 LEU A N 1
ATOM 1437 C CA . LEU A 1 185 ? 1.649 -12.836 8.650 1.00 58.06 185 LEU A CA 1
ATOM 1438 C C . LEU A 1 185 ? 2.976 -12.548 7.948 1.00 58.06 185 LEU A C 1
ATOM 1440 O O . LEU A 1 185 ? 3.836 -13.427 7.874 1.00 58.06 185 LEU A O 1
ATOM 1444 N N . MET A 1 186 ? 3.137 -11.332 7.423 1.00 51.50 186 MET A N 1
ATOM 1445 C CA . MET A 1 186 ? 4.366 -10.918 6.745 1.00 51.50 186 MET A CA 1
ATOM 1446 C C . MET A 1 186 ? 5.261 -10.139 7.719 1.00 51.50 186 MET A C 1
ATOM 1448 O O . MET A 1 186 ? 4.922 -9.001 8.063 1.00 51.50 186 MET A O 1
ATOM 1452 N N . PRO A 1 187 ? 6.377 -10.725 8.195 1.00 50.50 187 PRO A N 1
ATOM 1453 C CA . PRO A 1 187 ? 7.336 -9.999 9.013 1.00 50.50 187 PRO A CA 1
ATOM 1454 C C . PRO A 1 187 ? 8.070 -8.959 8.165 1.00 50.50 187 PRO A C 1
ATOM 1456 O O . PRO A 1 187 ? 8.441 -9.225 7.021 1.00 50.50 187 PRO A O 1
ATOM 1459 N N . THR A 1 188 ? 8.335 -7.787 8.737 1.00 43.84 188 THR A N 1
ATOM 1460 C CA . THR A 1 188 ? 9.293 -6.854 8.143 1.00 43.84 188 THR A CA 1
ATOM 1461 C C . THR A 1 188 ? 10.710 -7.434 8.269 1.00 43.84 188 THR A C 1
ATOM 1463 O O . THR A 1 188 ? 11.049 -7.976 9.329 1.00 43.84 188 THR A O 1
ATOM 1466 N N . PRO A 1 189 ? 11.560 -7.353 7.226 1.00 39.19 189 PRO A N 1
ATOM 1467 C CA . PRO A 1 189 ? 12.957 -7.751 7.349 1.00 39.19 189 PRO A CA 1
ATOM 1468 C C . PRO A 1 189 ? 13.621 -6.898 8.435 1.00 39.19 189 PRO A C 1
ATOM 1470 O O . PRO A 1 189 ? 13.615 -5.671 8.343 1.00 39.19 189 PRO A O 1
ATOM 1473 N N . ARG A 1 190 ? 14.163 -7.533 9.478 1.00 39.56 190 ARG A N 1
ATOM 1474 C CA . ARG A 1 190 ? 15.121 -6.876 10.374 1.00 39.56 190 ARG A CA 1
ATOM 1475 C C . ARG A 1 190 ? 16.506 -7.059 9.763 1.00 39.56 190 ARG A C 1
ATOM 1477 O O . ARG A 1 190 ? 16.821 -8.164 9.320 1.00 39.56 190 ARG A O 1
ATOM 1484 N N . ASP A 1 191 ? 17.254 -5.961 9.691 1.00 40.53 191 ASP A N 1
ATOM 1485 C CA . ASP A 1 191 ? 18.647 -5.931 9.231 1.00 40.53 191 ASP A CA 1
ATOM 1486 C C . ASP A 1 191 ? 19.560 -6.881 10.016 1.00 40.53 191 ASP A C 1
ATOM 1488 O O . ASP A 1 191 ? 19.343 -7.047 11.241 1.00 40.53 191 ASP A O 1
#

Radius of gyration: 16.6 Å; Cα contacts (8 Å, |Δi|>4): 383; chains: 1; bounding box: 41×36×39 Å

InterPro domains:
  IPR059260 EndoQ-like [cd19067] (1-181)

Sequence (191 aa):
MNIEGITEWAKIKGINLLGTGDFTHYQWLAELKAQLKEISYGLYECNGTHFFLTGEVSSIYSQGGKVRKIHTIIFAPSIQIVEGINKELSKIGNLDADGRPILGLPAKDLVGIVLGISKDCFIVPAHIWTPWFSLFGANSGFDDIEECFGEYTKNIHALETGLSSDPLMNWTLSNWIGLLSSLILMPTPRD

Foldseek 3Di:
DAPVVVVVVCVVVVHQEEEQELCLAPVSVVRCVVAWDDPDQQWTDHPRRIYWHKYKEWEWEDDPNATATWIKMKTDRDSVLSVQLSVVQVVFDDSNPDSHYYGHDAPLVSLVSSVVSPVPMAMETAQQDDLPRHQPHVRHHDPDVCSRNPPCSVRHQEYENHPPDDPVVVVVCCVVRVSNPRHHYDYDDDD

Secondary structure (DSSP, 8-state):
--HHHHHHHHHHHT--EEE---TTSHHHHHHHHHHPEEEETTEEEETTEEEEEEEEEEEEEEETTEEEEEEEEEEESSHHHHHHHHHHHTTTS-SSS-SS-EESS-HHHHHHHHHHH-TT-EEEE-STTSSSSSTT-TTT--S-HHHHHGGGGGG--EEE--TT--HHHHHHHHHHHSGGGSSEEEPPPP-

pLDDT: mean 91.54, std 13.96, range [39.19, 98.75]